Protein 3I6V (pdb70)

Sequence (218 aa):
TVVRMGTEGAYPPYNFINDAGEVDGFERELGDELCKRAGLTCEWVKNDWDSIIPNLVSSGNYDTIIAGMSITDERDEVIDFTQNYIPPTASSYVATSDGADLSSGIVAAQTATIQAGYIAESGATLVEFATPEETIAAVRNNGEADAVFADRDYLVPIVAESGGELMFVGDDVPLGGGVGMGLRESDGELRGKFDAAITSMKEDGTLNTMIKKWFGEDAAVY

Secondary structure (DSSP, 8-state):
-EEEEE-SEETTTEEE-TTS-EESHHHHHHHHHHHHHT--EEEEE--GGGHHHHHHTTS-SEE-SSPBP-HHHHTTSEEEEEEE---EEEEEESSTT--TTSEEEEETTSHHHHHHHHSSSEEEEESSHHHHHHHHHTTSSSEEEEEHHHHHHHHHHTTTSSEEEEEEEE-SS-EEEEE-TT-HHHHHHHHHHHHHHHHTSHHHHHHHHHH-TTS---

B-factor: mean 28.38, std 7.09, range [10.3, 55.97]

Structure (mmCIF, N/CA/C/O backbone):
data_3I6V
#
_entry.id   3I6V
#
_cell.length_a   70.931
_cell.length_b   70.931
_cell.length_c   141.359
_cell.angle_alpha   90.000
_cell.angle_beta   90.000
_cell.angle_gamma   90.000
#
_symmetry.space_group_name_H-M   'P 43 2 2'
#
loop_
_entity.id
_entity.type
_entity.pdbx_description
1 polymer 'periplasmic His/Glu/Gln/Arg/opine family-binding protein'
2 non-polymer LYSINE
3 non-polymer 'SODIUM ION'
4 non-polymer GLYCEROL
5 water water
#
loop_
_atom_site.group_PDB
_atom_site.id
_atom_site.type_symbol
_atom_site.label_atom_id
_atom_site.label_alt_id
_atom_site.label_comp_id
_atom_site.label_asym_id
_atom_site.label_entity_id
_atom_site.label_seq_id
_atom_site.pdbx_PDB_ins_code
_atom_site.Cartn_x
_atom_site.Cartn_y
_atom_site.Cartn_z
_atom_site.occupancy
_atom_site.B_iso_or_equiv
_atom_site.auth_seq_id
_atom_site.auth_comp_id
_atom_site.auth_asym_id
_atom_site.auth_atom_id
_atom_site.pdbx_PDB_model_num
ATOM 1 N N . THR A 1 6 ? -46.842 -29.793 17.717 1.00 37.51 52 THR A N 1
ATOM 2 C CA . THR A 1 6 ? -48.098 -29.862 16.925 1.00 37.73 52 THR A CA 1
ATOM 3 C C . THR A 1 6 ? -47.813 -29.333 15.537 1.00 35.81 52 THR A C 1
ATOM 4 O O . THR A 1 6 ? -47.313 -28.206 15.377 1.00 38.11 52 THR A O 1
ATOM 8 N N . VAL A 1 7 ? -48.150 -30.125 14.530 1.00 33.36 53 VAL A N 1
ATOM 9 C CA A VAL A 1 7 ? -47.974 -29.690 13.149 0.50 31.48 53 VAL A CA 1
ATOM 10 C CA B VAL A 1 7 ? -47.975 -29.716 13.143 0.50 31.60 53 VAL A CA 1
ATOM 11 C C . VAL A 1 7 ? -49.305 -29.172 12.607 1.00 30.88 53 VAL A C 1
ATOM 12 O O . VAL A 1 7 ? -50.331 -29.849 12.674 1.00 31.34 53 VAL A O 1
ATOM 19 N N . ARG A 1 8 ? -49.286 -27.960 12.082 1.00 29.11 54 ARG A N 1
ATOM 20 C CA . ARG A 1 8 ? -50.475 -27.391 11.479 1.00 27.30 54 ARG A CA 1
ATOM 21 C C . ARG A 1 8 ? -50.533 -27.826 9.992 1.00 26.35 54 ARG A C 1
ATOM 22 O O . ARG A 1 8 ? -49.654 -27.461 9.190 1.00 26.00 54 ARG A O 1
ATOM 30 N N . MET A 1 9 ? -51.504 -28.677 9.672 1.00 24.19 55 MET A N 1
ATOM 31 C CA . MET A 1 9 ? -51.685 -29.215 8.324 1.00 24.32 55 MET A CA 1
ATOM 32 C C . MET A 1 9 ? -52.612 -28.285 7.546 1.00 23.73 55 MET A C 1
ATOM 33 O O . MET A 1 9 ? -53.787 -28.144 7.911 1.00 23.81 55 MET A O 1
ATOM 38 N N . GLY A 1 10 ? -52.084 -27.628 6.512 1.00 22.29 56 GLY A N 1
ATOM 39 C CA . GLY A 1 10 ? -52.865 -26.702 5.692 1.00 22.34 56 GLY A CA 1
ATOM 40 C C . GLY A 1 10 ? -53.493 -27.384 4.472 1.00 23.38 56 GLY A C 1
ATOM 41 O O . GLY A 1 10 ? -52.816 -28.115 3.734 1.00 22.20 56 GLY A O 1
ATOM 42 N N . THR A 1 11 ? -54.785 -27.126 4.246 1.00 22.99 57 THR A N 1
ATOM 43 C CA . THR A 1 11 ? -55.496 -27.644 3.103 1.00 23.03 57 THR A CA 1
ATOM 44 C C . THR A 1 11 ? -56.496 -26.610 2.594 1.00 24.45 57 THR A C 1
ATOM 45 O O . THR A 1 11 ? -56.787 -25.601 3.295 1.00 24.38 57 THR A O 1
ATOM 49 N N . GLU A 1 12 ? -56.993 -26.846 1.371 1.00 23.11 58 GLU A N 1
ATOM 50 C CA . GLU A 1 12 ? -57.911 -25.925 0.727 1.00 24.21 58 GLU A CA 1
ATOM 51 C C . GLU A 1 12 ? -59.348 -26.075 1.291 1.00 24.16 58 GLU A C 1
ATOM 52 O O . GLU A 1 12 ? -60.046 -25.092 1.431 1.00 23.70 58 GLU A O 1
ATOM 58 N N . GLY A 1 13 ? -59.780 -27.306 1.541 1.00 24.20 59 GLY A N 1
ATOM 59 C CA . GLY A 1 13 ? -61.136 -27.545 2.056 1.00 24.81 59 GLY A CA 1
ATOM 60 C C . GLY A 1 13 ? -62.227 -27.328 1.013 1.00 25.49 59 GLY A C 1
ATOM 61 O O . GLY A 1 13 ? -63.390 -27.071 1.356 1.00 25.99 59 GLY A O 1
ATOM 62 N N . ALA A 1 14 ? -61.873 -27.456 -0.261 1.00 24.74 60 ALA A N 1
ATOM 63 C CA . ALA A 1 14 ? -62.821 -27.200 -1.340 1.00 24.78 60 ALA A CA 1
ATOM 64 C C . ALA A 1 14 ? -62.520 -28.018 -2.580 1.00 23.90 60 ALA A C 1
ATOM 65 O O . ALA A 1 14 ? -62.806 -27.599 -3.694 1.00 24.01 60 ALA A O 1
ATOM 67 N N . TYR A 1 15 ? -61.970 -29.209 -2.394 1.00 23.26 61 TYR A N 1
ATOM 68 C CA . TYR A 1 15 ? -61.470 -29.945 -3.551 1.00 22.55 61 TYR A CA 1
ATOM 69 C C . TYR A 1 15 ? -61.785 -31.425 -3.411 1.00 22.87 61 TYR A C 1
ATOM 70 O O . TYR A 1 15 ? -60.866 -32.248 -3.297 1.00 21.45 61 TYR A O 1
ATOM 79 N N . PRO A 1 16 ? -63.107 -31.784 -3.394 1.00 23.04 62 PRO A N 1
ATOM 80 C CA . PRO A 1 16 ? -63.444 -33.197 -3.185 1.00 22.78 62 PRO A CA 1
ATOM 81 C C . PRO A 1 16 ? -63.043 -34.065 -4.399 1.00 23.28 62 PRO A C 1
ATOM 82 O O . PRO A 1 16 ? -63.075 -33.608 -5.553 1.00 23.18 62 PRO A O 1
ATOM 86 N N . PRO A 1 17 ? -62.650 -35.311 -4.166 1.00 22.76 63 PRO A N 1
ATOM 87 C CA . PRO A 1 17 ? -62.597 -36.023 -2.931 1.00 24.00 63 PRO A CA 1
ATOM 88 C C . PRO A 1 17 ? -61.232 -35.909 -2.207 1.00 23.83 63 PRO A C 1
ATOM 89 O O . PRO A 1 17 ? -61.056 -36.554 -1.169 1.00 23.38 63 PRO A O 1
ATOM 93 N N . TYR A 1 18 ? -60.290 -35.118 -2.742 1.00 23.11 64 TYR A N 1
ATOM 94 C CA . TYR A 1 18 ? -58.998 -34.927 -2.059 1.00 23.80 64 TYR A CA 1
ATOM 95 C C . TYR A 1 18 ? -59.180 -34.324 -0.664 1.00 23.83 64 TYR A C 1
ATOM 96 O O . TYR A 1 18 ? -58.705 -34.875 0.338 1.00 24.86 64 TYR A O 1
ATOM 105 N N . ASN A 1 19 ? -59.830 -33.164 -0.626 1.00 24.42 65 ASN A N 1
ATOM 106 C CA . ASN A 1 19 ? -60.101 -32.457 0.615 1.00 25.01 65 ASN A CA 1
ATOM 107 C C . ASN A 1 19 ? -61.414 -31.631 0.534 1.00 25.69 65 ASN A C 1
ATOM 108 O O . ASN A 1 19 ? -61.804 -31.145 -0.541 1.00 25.12 65 ASN A O 1
ATOM 113 N N . PHE A 1 20 ? -62.098 -31.495 1.668 1.00 25.10 66 PHE A N 1
ATOM 114 C CA . PHE A 1 20 ? -63.342 -30.688 1.717 1.00 26.25 66 PHE A CA 1
ATOM 115 C C . PHE A 1 20 ? -63.722 -30.429 3.175 1.00 26.34 66 PHE A C 1
ATOM 116 O O . PHE A 1 20 ? -63.175 -31.079 4.063 1.00 27.56 66 PHE A O 1
ATOM 124 N N . ILE A 1 21 ? -64.603 -29.456 3.422 1.00 26.96 67 ILE A N 1
ATOM 125 C CA . ILE A 1 21 ? -65.124 -29.224 4.769 1.00 26.82 67 ILE A CA 1
ATOM 126 C C . ILE A 1 21 ? -66.469 -29.947 4.831 1.00 27.02 67 ILE A C 1
ATOM 127 O O . ILE A 1 21 ? -67.350 -29.683 4.020 1.00 26.03 67 ILE A O 1
ATOM 132 N N . ASN A 1 22 ? -66.603 -30.908 5.745 1.00 26.82 68 ASN A N 1
ATOM 133 C CA . ASN A 1 22 ? -67.848 -31.650 5.848 1.00 26.76 68 ASN A CA 1
ATOM 134 C C . ASN A 1 22 ? -68.931 -30.818 6.574 1.00 26.48 68 ASN A C 1
ATOM 135 O O . ASN A 1 22 ? -68.691 -29.687 6.987 1.00 25.26 68 ASN A O 1
ATOM 140 N N . ASP A 1 23 ? -70.130 -31.375 6.694 1.00 28.24 69 ASP A N 1
ATOM 141 C CA . ASP A 1 23 ? -71.268 -30.625 7.260 1.00 29.63 69 ASP A CA 1
ATOM 142 C C . ASP A 1 23 ? -71.124 -30.326 8.772 1.00 29.48 69 ASP A C 1
ATOM 143 O O . ASP A 1 23 ? -71.828 -29.475 9.326 1.00 30.19 69 ASP A O 1
ATOM 148 N N . ALA A 1 24 ? -70.193 -31.017 9.433 1.00 29.15 70 ALA A N 1
ATOM 149 C CA . ALA A 1 24 ? -69.798 -30.684 10.814 1.00 28.34 70 ALA A CA 1
ATOM 150 C C . ALA A 1 24 ? -68.817 -29.521 10.918 1.00 28.42 70 ALA A C 1
ATOM 151 O O . ALA A 1 24 ? -68.544 -29.020 12.024 1.00 28.94 70 ALA A O 1
ATOM 153 N N . GLY A 1 25 ? -68.271 -29.078 9.786 1.00 27.79 71 GLY A N 1
ATOM 154 C CA . GLY A 1 25 ? -67.278 -28.000 9.814 1.00 27.32 71 GLY A CA 1
ATOM 155 C C . GLY A 1 25 ? -65.837 -28.539 9.934 1.00 27.14 71 GLY A C 1
ATOM 156 O O . GLY A 1 25 ? -64.908 -27.775 10.189 1.00 26.66 71 GLY A O 1
ATOM 157 N N . GLU A 1 26 ? -65.673 -29.844 9.765 1.00 27.13 72 GLU A N 1
ATOM 158 C CA . GLU A 1 26 ? -64.366 -30.500 9.883 1.00 27.74 72 GLU A CA 1
ATOM 159 C C . GLU A 1 26 ? -63.759 -30.812 8.497 1.00 27.09 72 GLU A C 1
ATOM 160 O O . GLU A 1 26 ? -64.473 -31.196 7.558 1.00 25.86 72 GLU A O 1
ATOM 166 N N . VAL A 1 27 ? -62.427 -30.694 8.397 1.00 26.09 73 VAL A N 1
ATOM 167 C CA . VAL A 1 27 ? -61.718 -31.132 7.200 1.00 24.61 73 VAL A CA 1
ATOM 168 C C . VAL A 1 27 ? -61.951 -32.633 7.007 1.00 24.63 73 VAL A C 1
ATOM 169 O O . VAL A 1 27 ? -61.845 -33.400 7.952 1.00 24.13 73 VAL A O 1
ATOM 173 N N . ASP A 1 28 ? -62.225 -33.047 5.774 1.00 24.63 74 ASP A N 1
ATOM 174 C CA . ASP A 1 28 ? -62.567 -34.406 5.468 1.00 26.44 74 ASP A CA 1
ATOM 175 C C . ASP A 1 28 ? -61.962 -34.724 4.100 1.00 25.97 74 ASP A C 1
ATOM 176 O O . ASP A 1 28 ? -61.402 -33.852 3.448 1.00 26.53 74 ASP A O 1
ATOM 181 N N . GLY A 1 29 ? -62.074 -35.965 3.659 1.00 25.91 75 GLY A N 1
ATOM 182 C CA . GLY A 1 29 ? -61.545 -36.338 2.354 1.00 25.46 75 GLY A CA 1
ATOM 183 C C . GLY A 1 29 ? -60.356 -37.277 2.446 1.00 24.86 75 GLY A C 1
ATOM 184 O O . GLY A 1 29 ? -59.914 -37.652 3.521 1.00 24.48 75 GLY A O 1
ATOM 185 N N . PHE A 1 30 ? -59.853 -37.672 1.287 1.00 25.20 76 PHE A N 1
ATOM 186 C CA . PHE A 1 30 ? -58.672 -38.531 1.188 1.00 24.20 76 PHE A CA 1
ATOM 187 C C . PHE A 1 30 ? -57.514 -38.028 2.049 1.00 23.44 76 PHE A C 1
ATOM 188 O O . PHE A 1 30 ? -56.892 -38.784 2.806 1.00 23.71 76 PHE A O 1
ATOM 196 N N . GLU A 1 31 ? -57.254 -36.741 1.925 1.00 23.60 77 GLU A N 1
ATOM 197 C CA . GLU A 1 31 ? -56.137 -36.104 2.574 1.00 24.04 77 GLU A CA 1
ATOM 198 C C . GLU A 1 31 ? -56.294 -35.930 4.064 1.00 24.49 77 GLU A C 1
ATOM 199 O O . GLU A 1 31 ? -55.292 -35.850 4.773 1.00 23.99 77 GLU A O 1
ATOM 205 N N . ARG A 1 32 ? -57.535 -35.871 4.555 1.00 24.17 78 ARG A N 1
ATOM 206 C CA . ARG A 1 32 ? -57.757 -35.883 6.004 1.00 24.64 78 ARG A CA 1
ATOM 207 C C . ARG A 1 32 ? -57.293 -37.225 6.534 1.00 25.71 78 ARG A C 1
ATOM 208 O O . ARG A 1 32 ? -56.554 -37.287 7.508 1.00 26.93 78 ARG A O 1
ATOM 216 N N . GLU A 1 33 ? -57.780 -38.296 5.923 1.00 26.30 79 GLU A N 1
ATOM 217 C CA . GLU A 1 33 ? -57.415 -39.631 6.378 1.00 27.20 79 GLU A CA 1
ATOM 218 C C . GLU A 1 33 ? -55.910 -39.874 6.220 1.00 26.96 79 GLU A C 1
ATOM 219 O O . GLU A 1 33 ? -55.242 -40.443 7.108 1.00 26.66 79 GLU A O 1
ATOM 225 N N . LEU A 1 34 ? -55.377 -39.457 5.078 1.00 25.86 80 LEU A N 1
ATOM 226 C CA . LEU A 1 34 ? -53.948 -39.658 4.835 1.00 25.75 80 LEU A CA 1
ATOM 227 C C . LEU A 1 34 ? -53.117 -38.861 5.826 1.00 25.22 80 LEU A C 1
ATOM 228 O O . LEU A 1 34 ? -52.252 -39.411 6.499 1.00 26.66 80 LEU A O 1
ATOM 233 N N . GLY A 1 35 ? -53.398 -37.569 5.936 1.00 25.25 81 GLY A N 1
ATOM 234 C CA . GLY A 1 35 ? -52.651 -36.689 6.805 1.00 25.59 81 GLY A CA 1
ATOM 235 C C . GLY A 1 35 ? -52.632 -37.167 8.257 1.00 27.07 81 GLY A C 1
ATOM 236 O O . GLY A 1 35 ? -51.568 -37.151 8.918 1.00 25.61 81 GLY A O 1
ATOM 237 N N . ASP A 1 36 ? -53.806 -37.577 8.763 1.00 26.80 82 ASP A N 1
ATOM 238 C CA . ASP A 1 36 ? -53.886 -38.118 10.127 1.00 28.32 82 ASP A CA 1
ATOM 239 C C . ASP A 1 36 ? -53.035 -39.362 10.276 1.00 28.53 82 ASP A C 1
ATOM 240 O O . ASP A 1 36 ? -52.343 -39.523 11.292 1.00 30.06 82 ASP A O 1
ATOM 245 N N . GLU A 1 37 ? -53.090 -40.259 9.297 1.00 29.22 83 GLU A N 1
ATOM 246 C CA . GLU A 1 37 ? -52.307 -41.496 9.399 1.00 29.81 83 GLU A CA 1
ATOM 247 C C . GLU A 1 37 ? -50.787 -41.221 9.271 1.00 29.79 83 GLU A C 1
ATOM 248 O O . GLU A 1 37 ? -49.959 -41.855 9.946 1.00 28.03 83 GLU A O 1
ATOM 254 N N . LEU A 1 38 ? -50.421 -40.256 8.424 1.00 29.02 84 LEU A N 1
ATOM 255 C CA . LEU A 1 38 ? -49.001 -39.882 8.331 1.00 28.22 84 LEU A CA 1
ATOM 256 C C . LEU A 1 38 ? -48.491 -39.323 9.648 1.00 28.64 84 LEU A C 1
ATOM 257 O O . LEU A 1 38 ? -47.404 -39.695 10.090 1.00 28.15 84 LEU A O 1
ATOM 262 N N . CYS A 1 39 ? -49.246 -38.416 10.261 1.00 28.82 85 CYS A N 1
ATOM 263 C CA . CYS A 1 39 ? -48.834 -37.836 11.514 1.00 30.37 85 CYS A CA 1
ATOM 264 C C . CYS A 1 39 ? -48.748 -38.897 12.617 1.00 31.58 85 CYS A C 1
ATOM 265 O O . CYS A 1 39 ? -47.883 -38.822 13.480 1.00 31.61 85 CYS A O 1
ATOM 268 N N . LYS A 1 40 ? -49.679 -39.843 12.616 1.00 32.39 86 LYS A N 1
ATOM 269 C CA . LYS A 1 40 ? -49.651 -40.917 13.601 1.00 34.27 86 LYS A CA 1
ATOM 270 C C . LYS A 1 40 ? -48.347 -41.720 13.448 1.00 34.33 86 LYS A C 1
ATOM 271 O O . LYS A 1 40 ? -47.682 -42.010 14.432 1.00 35.04 86 LYS A O 1
ATOM 277 N N . ARG A 1 41 ? -47.983 -42.041 12.211 1.00 34.23 87 ARG A N 1
ATOM 278 C CA . ARG A 1 41 ? -46.807 -42.845 11.951 1.00 34.34 87 ARG A CA 1
ATOM 279 C C . ARG A 1 41 ? -45.495 -42.092 12.194 1.00 34.69 87 ARG A C 1
ATOM 280 O O . ARG A 1 41 ? -44.490 -42.714 12.507 1.00 35.26 87 ARG A O 1
ATOM 288 N N . ALA A 1 42 ? -45.531 -40.767 12.080 1.00 34.04 88 ALA A N 1
ATOM 289 C CA . ALA A 1 42 ? -44.373 -39.899 12.327 1.00 34.43 88 ALA A CA 1
ATOM 290 C C . ALA A 1 42 ? -44.228 -39.524 13.791 1.00 34.35 88 ALA A C 1
ATOM 291 O O . ALA A 1 42 ? -43.226 -38.926 14.176 1.00 34.44 88 ALA A O 1
ATOM 293 N N . GLY A 1 43 ? -45.227 -39.884 14.601 1.00 33.81 89 GLY A N 1
ATOM 294 C CA . GLY A 1 43 ? -45.279 -39.502 16.008 1.00 33.20 89 GLY A CA 1
ATOM 295 C C . GLY A 1 43 ? -45.589 -38.031 16.229 1.00 33.31 89 GLY A C 1
ATOM 296 O O . GLY A 1 43 ? -45.108 -37.430 17.178 1.00 33.00 89 GLY A O 1
ATOM 297 N N . LEU A 1 44 ? -46.406 -37.439 15.361 1.00 33.17 90 LEU A N 1
ATOM 298 C CA . LEU A 1 44 ? -46.729 -36.022 15.481 1.00 33.36 90 LEU A CA 1
ATOM 299 C C . LEU A 1 44 ? -48.212 -35.846 15.809 1.00 33.55 90 LEU A C 1
ATOM 300 O O . LEU A 1 44 ? -49.034 -36.630 15.392 1.00 32.98 90 LEU A O 1
ATOM 305 N N . THR A 1 45 ? -48.567 -34.799 16.518 1.00 35.11 91 THR A N 1
ATOM 306 C CA . THR A 1 45 ? -49.990 -34.515 16.687 1.00 37.53 91 THR A CA 1
ATOM 307 C C . THR A 1 45 ? -50.330 -33.394 15.708 1.00 38.01 91 THR A C 1
ATOM 308 O O . THR A 1 45 ? -49.530 -32.473 15.478 1.00 39.04 91 THR A O 1
ATOM 312 N N . C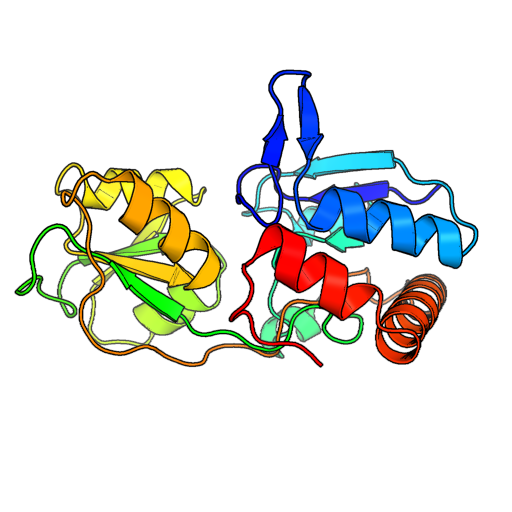YS A 1 46 ? -51.494 -33.470 15.096 1.00 37.74 92 CYS A N 1
ATOM 313 C CA . CYS A 1 46 ? -51.806 -32.447 14.139 1.00 38.14 92 CYS A CA 1
ATOM 314 C C . CYS A 1 46 ? -53.090 -31.687 14.384 1.00 36.93 92 CYS A C 1
ATOM 315 O O . CYS A 1 46 ? -53.985 -32.140 15.093 1.00 36.46 92 CYS A O 1
ATOM 318 N N . GLU A 1 47 ? -53.138 -30.518 13.772 1.00 35.22 93 GLU A N 1
ATOM 319 C CA . GLU A 1 47 ? -54.272 -29.649 13.810 1.00 34.61 93 GLU A CA 1
ATOM 320 C C . GLU A 1 47 ? -54.480 -29.207 12.349 1.00 32.84 93 GLU A C 1
ATOM 321 O O . GLU A 1 47 ? -53.517 -28.916 11.627 1.00 32.53 93 GLU A O 1
ATOM 327 N N . TRP A 1 48 ? -55.718 -29.204 11.902 1.00 30.26 94 TRP A N 1
ATOM 328 C CA . TRP A 1 48 ? -56.031 -28.887 10.512 1.00 29.06 94 TRP A CA 1
ATOM 329 C C . TRP A 1 48 ? -56.360 -27.423 10.318 1.00 28.61 94 TRP A C 1
ATOM 330 O O . TRP A 1 48 ? -57.092 -26.837 11.128 1.00 27.83 94 TRP A O 1
ATOM 341 N N . VAL A 1 49 ? -55.812 -26.826 9.258 1.00 26.93 95 VAL A N 1
ATOM 342 C CA . VAL A 1 49 ? -56.029 -25.400 8.955 1.00 26.07 95 VAL A CA 1
ATOM 343 C C . VAL A 1 49 ? -56.528 -25.286 7.519 1.00 26.55 95 VAL A C 1
ATOM 344 O O . VAL A 1 49 ? -55.965 -25.918 6.610 1.00 25.92 95 VAL A O 1
ATOM 348 N N . LYS A 1 50 ? -57.607 -24.518 7.324 1.00 25.80 96 LYS A N 1
ATOM 349 C CA . LYS A 1 50 ? -58.191 -24.314 6.008 1.00 25.93 96 LYS A CA 1
ATOM 350 C C . LYS A 1 50 ? -57.615 -23.046 5.442 1.00 24.98 96 LYS A C 1
ATOM 351 O O . LYS A 1 50 ? -57.543 -22.054 6.136 1.00 24.32 96 LYS A O 1
ATOM 357 N N . ASN A 1 51 ? -57.195 -23.058 4.180 1.00 24.56 97 ASN A N 1
ATOM 358 C CA . ASN A 1 51 ? -56.701 -21.836 3.565 1.00 24.65 97 ASN A CA 1
ATOM 359 C C . ASN A 1 51 ? -57.105 -21.826 2.099 1.00 25.36 97 ASN A C 1
ATOM 360 O O . ASN A 1 51 ? -57.064 -22.879 1.472 1.00 26.15 97 ASN A O 1
ATOM 365 N N . ASP A 1 52 ? -57.473 -20.664 1.545 1.00 24.89 98 ASP A N 1
ATOM 366 C CA . ASP A 1 52 ? -57.864 -20.615 0.137 1.00 25.40 98 ASP A CA 1
ATOM 367 C C . ASP A 1 52 ? -56.634 -20.991 -0.726 1.00 24.37 98 ASP A C 1
ATOM 368 O O . ASP A 1 52 ? -55.470 -20.721 -0.357 1.00 21.81 98 ASP A O 1
ATOM 373 N N . TRP A 1 53 ? -56.931 -21.584 -1.872 1.00 23.67 99 TRP A N 1
ATOM 374 C CA . TRP A 1 53 ? -55.910 -22.024 -2.821 1.00 23.81 99 TRP A CA 1
ATOM 375 C C . TRP A 1 53 ? -55.000 -20.892 -3.287 1.00 24.58 99 TRP A C 1
ATOM 376 O O . TRP A 1 53 ? -53.779 -21.054 -3.284 1.00 23.28 99 TRP A O 1
ATOM 387 N N . ASP A 1 54 ? -55.580 -19.735 -3.635 1.00 25.65 100 ASP A N 1
ATOM 388 C CA . ASP A 1 54 ? -54.814 -18.582 -4.159 1.00 28.01 100 ASP A CA 1
ATOM 389 C C . ASP A 1 54 ? -53.642 -18.183 -3.273 1.00 27.49 100 ASP A C 1
ATOM 390 O O . ASP A 1 54 ? -52.567 -17.794 -3.764 1.00 28.91 100 ASP A O 1
ATOM 395 N N . SER A 1 55 ? -53.817 -18.310 -1.969 1.00 24.85 101 SER A N 1
ATOM 396 C CA . SER A 1 55 ? -52.782 -17.845 -1.066 1.00 23.23 101 SER A CA 1
ATOM 397 C C . SER A 1 55 ? -52.154 -19.011 -0.253 1.00 22.01 101 SER A C 1
ATOM 398 O O . SER A 1 55 ? -51.470 -18.757 0.719 1.00 21.98 101 SER A O 1
ATOM 401 N N . ILE A 1 56 ? -52.381 -20.272 -0.645 1.00 20.68 102 ILE A N 1
ATOM 402 C CA . ILE A 1 56 ? -51.952 -21.409 0.188 1.00 20.40 102 ILE A CA 1
ATOM 403 C C . ILE A 1 56 ? -50.418 -21.524 0.272 1.00 20.51 102 ILE A C 1
ATOM 404 O O . ILE A 1 56 ? -49.875 -21.923 1.313 1.00 20.47 102 ILE A O 1
ATOM 409 N N . ILE A 1 57 ? -49.723 -21.147 -0.798 1.00 19.82 103 ILE A N 1
ATOM 410 C CA . ILE A 1 57 ? -48.269 -21.148 -0.763 1.00 19.99 103 ILE A CA 1
ATOM 411 C C . ILE A 1 57 ? -47.725 -19.963 0.067 1.00 21.03 103 ILE A C 1
ATOM 412 O O . ILE A 1 57 ? -46.959 -20.193 0.987 1.00 21.08 103 ILE A O 1
ATOM 417 N N . PRO A 1 58 ? -48.111 -18.705 -0.252 1.00 22.06 104 PRO A N 1
ATOM 418 C CA . PRO A 1 58 ? -47.561 -17.591 0.581 1.00 22.94 104 PRO A CA 1
ATOM 419 C C . PRO A 1 58 ? -47.872 -17.737 2.063 1.00 22.79 104 PRO A C 1
ATOM 420 O O . PRO A 1 58 ? -47.021 -17.422 2.900 1.00 23.97 104 PRO A O 1
ATOM 424 N N . ASN A 1 59 ? -49.057 -18.251 2.399 1.00 22.31 105 ASN A N 1
ATOM 425 C CA . ASN A 1 59 ? -49.403 -18.429 3.816 1.00 22.90 105 ASN A CA 1
ATOM 426 C C . ASN A 1 59 ? -48.660 -19.574 4.535 1.00 23.00 105 ASN A C 1
ATOM 427 O O . ASN A 1 59 ? -48.515 -19.530 5.766 1.00 23.51 105 ASN A O 1
ATOM 432 N N . LEU A 1 60 ? -48.198 -20.589 3.787 1.00 21.88 106 LEU A N 1
ATOM 433 C CA . LEU A 1 60 ? -47.243 -21.558 4.327 1.00 21.97 106 LEU A CA 1
ATOM 434 C C . LEU A 1 60 ? -45.926 -20.846 4.596 1.00 22.52 106 LEU A C 1
ATOM 435 O O . LEU A 1 60 ? -45.335 -20.994 5.674 1.00 22.88 106 LEU A O 1
ATOM 440 N N . VAL A 1 61 ? -45.454 -20.097 3.603 1.00 23.30 107 VAL A N 1
ATOM 441 C CA . VAL A 1 61 ? -44.154 -19.398 3.730 1.00 24.40 107 VAL A CA 1
ATOM 442 C C . VAL A 1 61 ? -44.150 -18.417 4.931 1.00 25.21 107 VAL A C 1
ATOM 443 O O . VAL A 1 61 ? -43.146 -18.311 5.616 1.00 24.46 107 VAL A O 1
ATOM 447 N N . SER A 1 62 ? -45.284 -17.752 5.210 1.00 26.47 108 SER A N 1
ATOM 448 C CA A SER A 1 62 ? -45.376 -16.764 6.293 0.50 27.26 108 SER A CA 1
ATOM 449 C CA B SER A 1 62 ? -45.326 -16.767 6.298 0.50 27.18 108 SER A CA 1
ATOM 450 C C . SER A 1 62 ? -45.595 -17.414 7.656 1.00 28.03 108 SER A C 1
ATOM 451 O O . SER A 1 62 ? -45.644 -16.723 8.681 1.00 27.74 108 SER A O 1
ATOM 456 N N . GLY A 1 63 ? -45.763 -18.742 7.667 1.00 27.83 109 GLY A N 1
ATOM 457 C CA . GLY A 1 63 ? -45.863 -19.462 8.918 1.00 27.70 109 GLY A CA 1
ATOM 458 C C . GLY A 1 63 ? -47.256 -19.619 9.502 1.00 28.09 109 GLY A C 1
ATOM 459 O O . GLY A 1 63 ? -47.366 -19.952 10.674 1.00 27.32 109 GLY A O 1
ATOM 460 N N . ASN A 1 64 ? -48.314 -19.429 8.700 1.00 28.20 110 ASN A N 1
ATOM 461 C CA . ASN A 1 64 ? -49.691 -19.691 9.161 1.00 28.08 110 ASN A CA 1
ATOM 462 C C . ASN A 1 64 ? -49.991 -21.152 9.471 1.00 27.19 110 ASN A C 1
ATOM 463 O O . ASN A 1 64 ? -50.903 -21.460 10.259 1.00 26.67 110 ASN A O 1
ATOM 468 N N . TYR A 1 65 ? -49.256 -22.059 8.822 1.00 24.64 111 TYR A N 1
ATOM 469 C CA . TYR A 1 65 ? -49.360 -23.489 9.071 1.00 23.30 111 TYR A CA 1
ATOM 470 C C . TYR A 1 65 ? -48.039 -24.082 8.575 1.00 23.35 111 TYR A C 1
ATOM 471 O O . TYR A 1 65 ? -47.163 -23.332 8.111 1.00 23.31 111 TYR A O 1
ATOM 480 N N . ASP A 1 66 ? -47.903 -25.402 8.660 1.00 22.54 112 ASP A N 1
ATOM 481 C CA . ASP A 1 66 ? -46.593 -26.022 8.442 1.00 22.53 112 ASP A CA 1
ATOM 482 C C . ASP A 1 66 ? -46.483 -26.934 7.238 1.00 21.67 112 ASP A C 1
ATOM 483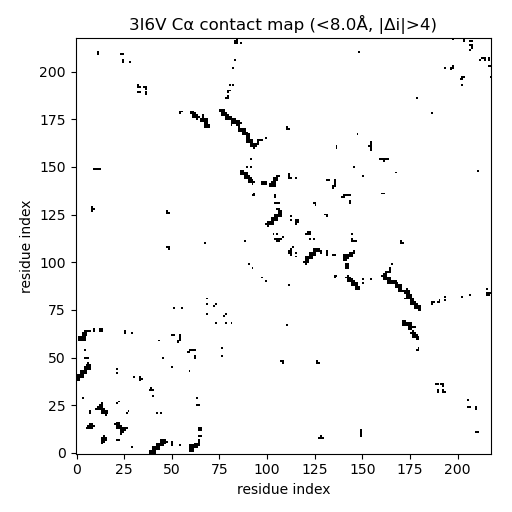 O O . ASP A 1 66 ? -45.360 -27.284 6.848 1.00 22.86 112 ASP A O 1
ATOM 488 N N . THR A 1 67 ? -47.606 -27.367 6.688 1.00 19.63 113 THR A N 1
ATOM 489 C CA . 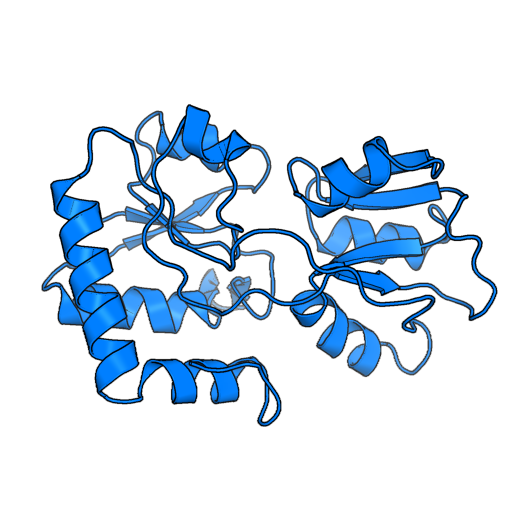THR A 1 67 ? -47.581 -28.197 5.490 1.00 20.32 113 THR A CA 1
ATOM 490 C C . THR A 1 67 ? -48.709 -27.798 4.549 1.00 20.25 113 THR A C 1
ATOM 491 O O . THR A 1 67 ? -49.707 -27.185 4.985 1.00 20.37 113 THR A O 1
ATOM 495 N N . ILE A 1 68 ? -48.561 -28.138 3.272 1.00 19.40 114 ILE A N 1
ATOM 496 C CA . ILE A 1 68 ? -49.688 -28.083 2.333 1.00 20.42 114 ILE A CA 1
ATOM 497 C C . ILE A 1 68 ? -50.007 -29.508 1.916 1.00 20.82 114 ILE A C 1
ATOM 498 O O . ILE A 1 68 ? -49.126 -30.197 1.416 1.00 19.96 114 ILE A O 1
ATOM 503 N N . ILE A 1 69 ? -51.233 -29.968 2.183 1.00 20.74 115 ILE A N 1
ATOM 504 C CA . ILE A 1 69 ? -51.672 -31.266 1.712 1.00 21.74 115 ILE A CA 1
ATOM 505 C C . ILE A 1 69 ? -53.050 -30.996 1.080 1.00 22.99 115 ILE A C 1
ATOM 506 O O . ILE A 1 69 ? -54.072 -30.912 1.777 1.00 23.02 115 ILE A O 1
ATOM 511 N N . ALA A 1 70 ? -53.050 -30.759 -0.230 1.00 22.02 116 ALA A N 1
ATOM 512 C CA . ALA A 1 70 ? -54.167 -30.067 -0.884 1.00 21.80 116 ALA A CA 1
ATOM 513 C C . ALA A 1 70 ? -54.171 -30.369 -2.377 1.00 22.19 116 ALA A C 1
ATOM 514 O O . ALA A 1 70 ? -54.336 -29.463 -3.202 1.00 24.27 116 ALA A O 1
ATOM 516 N N . GLY A 1 71 ? -53.972 -31.638 -2.724 1.00 21.91 117 GLY A N 1
ATOM 517 C CA . GLY A 1 71 ? -53.942 -32.082 -4.135 1.00 21.83 117 GLY A CA 1
ATOM 518 C C . GLY A 1 71 ? -52.961 -31.317 -5.022 1.00 21.04 117 GLY A C 1
ATOM 519 O O . GLY A 1 71 ? -53.212 -31.152 -6.210 1.00 21.54 117 GLY A O 1
ATOM 520 N N . MET A 1 72 ? -51.843 -30.870 -4.445 1.00 20.46 118 MET A N 1
ATOM 521 C CA . MET A 1 72 ? -50.884 -29.973 -5.143 1.00 19.82 118 MET A CA 1
ATOM 522 C C . MET A 1 72 ? -49.849 -30.836 -5.877 1.00 19.58 118 MET A C 1
ATOM 523 O O . MET A 1 72 ? -49.140 -31.596 -5.227 1.00 19.55 118 MET A O 1
ATOM 528 N N . SER A 1 73 ? -49.779 -30.704 -7.201 1.00 18.77 119 SER A N 1
ATOM 529 C CA . SER A 1 73 ? -48.770 -31.385 -7.992 1.00 19.54 119 SER A CA 1
ATOM 530 C C . SER A 1 73 ? -47.379 -30.862 -7.702 1.00 18.86 119 SER A C 1
ATOM 531 O O . SER A 1 73 ? -47.167 -29.642 -7.537 1.00 18.31 119 SER A O 1
ATOM 534 N N . ILE A 1 74 ? -46.431 -31.787 -7.657 1.00 18.76 120 ILE A N 1
ATOM 535 C CA . ILE A 1 74 ? -45.018 -31.436 -7.499 1.00 17.82 120 ILE A CA 1
ATOM 536 C C . ILE A 1 74 ? -44.560 -30.820 -8.832 1.00 18.55 120 ILE A C 1
ATOM 537 O O . ILE A 1 74 ? -44.710 -31.456 -9.856 1.00 19.57 120 ILE A O 1
ATOM 542 N N . THR A 1 75 ? -44.059 -29.579 -8.836 1.00 18.02 121 THR A N 1
ATOM 543 C CA . THR A 1 75 ? -43.533 -28.989 -10.073 1.00 18.29 121 THR A CA 1
ATOM 544 C C . THR A 1 75 ? -42.244 -28.219 -9.791 1.00 19.22 121 THR A C 1
ATOM 545 O O . THR A 1 75 ? -41.990 -27.792 -8.648 1.00 19.34 121 THR A O 1
ATOM 549 N N . ASP A 1 76 ? -41.455 -28.011 -10.845 1.00 20.53 122 ASP A N 1
ATOM 550 C CA . ASP A 1 76 ? -40.154 -27.310 -10.726 1.00 21.31 122 ASP A CA 1
ATOM 551 C C . ASP A 1 76 ? -40.406 -25.871 -10.356 1.00 20.13 122 ASP A C 1
ATOM 552 O O . ASP A 1 76 ? -39.666 -25.305 -9.568 1.00 18.33 122 ASP A O 1
ATOM 557 N N . GLU A 1 77 ? -41.474 -25.297 -10.920 1.00 19.70 123 GLU A N 1
ATOM 558 C CA . GLU A 1 77 ? -41.826 -23.895 -10.641 1.00 19.29 123 GLU A CA 1
ATOM 559 C C . GLU A 1 77 ? -42.147 -23.681 -9.163 1.00 19.16 123 GLU A C 1
ATOM 560 O O . GLU A 1 77 ? -41.781 -22.638 -8.570 1.00 19.00 123 GLU A O 1
ATOM 566 N N . ARG A 1 78 ? -42.852 -24.634 -8.553 1.00 18.19 124 ARG A N 1
ATOM 567 C CA . ARG A 1 78 ? -43.214 -24.459 -7.140 1.00 17.88 124 ARG A CA 1
ATOM 568 C C . ARG A 1 78 ? -42.012 -24.788 -6.273 1.00 17.53 124 ARG A C 1
ATOM 569 O O . ARG A 1 78 ? -41.849 -24.261 -5.202 1.00 17.50 124 ARG A O 1
ATOM 577 N N . ASP A 1 79 ? -41.189 -25.687 -6.748 1.00 18.36 125 ASP A N 1
ATOM 578 C CA . ASP A 1 79 ? -39.899 -25.951 -6.070 1.00 19.08 125 ASP A CA 1
ATOM 579 C C . ASP A 1 79 ? -38.966 -24.707 -5.966 1.00 18.85 125 ASP A C 1
ATOM 580 O O . ASP A 1 79 ? -38.013 -24.708 -5.157 1.00 17.56 125 ASP A O 1
ATOM 585 N N . GLU A 1 80 ? -39.248 -23.634 -6.721 1.00 19.48 126 GLU A N 1
ATOM 586 C CA . GLU A 1 80 ? -38.500 -22.372 -6.555 1.00 20.01 126 GLU A CA 1
ATOM 587 C C . GLU A 1 80 ? -38.764 -21.740 -5.205 1.00 20.21 126 GLU A C 1
ATOM 588 O O . GLU A 1 80 ? -37.912 -21.031 -4.709 1.00 20.19 126 GLU A O 1
ATOM 594 N N . VAL A 1 81 ? -39.935 -21.981 -4.602 1.00 19.35 127 VAL A N 1
ATOM 595 C CA . VAL A 1 81 ? -40.257 -21.333 -3.290 1.00 20.19 127 VAL A CA 1
ATOM 596 C C . VAL A 1 81 ? -40.545 -22.265 -2.096 1.00 19.47 127 VAL A C 1
ATOM 597 O O . VAL A 1 81 ? -40.426 -21.857 -0.937 1.00 19.78 127 VAL A O 1
ATOM 601 N N . ILE A 1 82 ? -40.943 -23.503 -2.367 1.00 17.90 128 ILE A N 1
ATOM 602 C CA . ILE A 1 82 ? -41.210 -24.466 -1.298 1.00 18.01 128 ILE A CA 1
ATOM 603 C C . ILE A 1 82 ? -40.522 -25.785 -1.640 1.00 17.73 128 ILE A C 1
ATOM 604 O O . ILE A 1 82 ? -40.019 -25.912 -2.757 1.00 17.12 128 ILE A O 1
ATOM 609 N N . ASP A 1 83 ? -40.549 -26.754 -0.720 1.00 17.20 129 ASP A N 1
ATOM 610 C CA . ASP A 1 83 ? -40.016 -28.101 -0.962 1.00 18.76 129 ASP A CA 1
ATOM 611 C C . ASP A 1 83 ? -41.119 -29.154 -0.848 1.00 19.30 129 ASP A C 1
ATOM 612 O O . ASP A 1 83 ? -42.028 -29.024 -0.030 1.00 20.10 129 ASP A O 1
ATOM 617 N N . PHE A 1 84 ? -41.041 -30.192 -1.666 1.00 19.25 130 PHE A N 1
ATOM 618 C CA . PHE A 1 84 ? -42.080 -31.246 -1.669 1.00 19.21 130 PHE A CA 1
ATOM 619 C C . PHE A 1 84 ? -41.559 -32.559 -1.069 1.00 19.48 130 PHE A C 1
ATOM 620 O O . PHE A 1 84 ? -40.367 -32.866 -1.197 1.00 18.72 130 PHE A O 1
ATOM 628 N N . THR A 1 85 ? -42.443 -33.323 -0.424 1.00 19.26 131 THR A N 1
ATOM 629 C CA . THR A 1 85 ? -42.202 -34.753 -0.173 1.00 19.34 131 THR A CA 1
ATOM 630 C C . THR A 1 85 ? -42.233 -35.471 -1.508 1.00 19.34 131 THR A C 1
ATOM 631 O O . THR A 1 85 ? -42.561 -34.866 -2.526 1.00 19.39 131 THR A O 1
ATOM 635 N N . GLN A 1 86 ? -41.945 -36.772 -1.507 1.00 19.60 132 GLN A N 1
ATOM 636 C CA . GLN A 1 86 ? -42.273 -37.627 -2.625 1.00 20.32 132 GLN A CA 1
ATOM 637 C C . GLN A 1 86 ? -43.791 -37.571 -2.881 1.00 20.57 132 GLN A C 1
ATOM 638 O O . GLN A 1 86 ? -44.556 -37.161 -1.998 1.00 19.67 132 GLN A O 1
ATOM 644 N N . ASN A 1 87 ? -44.231 -38.008 -4.059 1.00 20.79 133 ASN A N 1
ATOM 645 C CA . ASN A 1 87 ? -45.664 -38.017 -4.308 1.00 22.28 133 ASN A CA 1
ATOM 646 C C . ASN A 1 87 ? -46.417 -39.042 -3.388 1.00 22.35 133 ASN A C 1
ATOM 647 O O . ASN A 1 87 ? -45.820 -40.008 -2.880 1.00 21.43 133 ASN A O 1
ATOM 652 N N . TYR A 1 88 ? -47.691 -38.761 -3.114 1.00 22.02 134 TYR A N 1
ATOM 653 C CA . TYR A 1 88 ? -48.500 -39.710 -2.369 1.00 22.16 134 TYR A CA 1
ATOM 654 C C . TYR A 1 88 ? -49.711 -40.177 -3.179 1.00 23.24 134 TYR A C 1
ATOM 655 O O . TYR A 1 88 ? -50.436 -41.084 -2.756 1.00 24.84 134 TYR A O 1
ATOM 664 N N . ILE A 1 89 ? -49.905 -39.571 -4.344 1.00 23.74 135 ILE A N 1
ATOM 665 C CA . ILE A 1 89 ? -50.711 -40.155 -5.401 1.00 25.26 135 ILE A CA 1
ATOM 666 C C . ILE A 1 89 ? -49.841 -40.104 -6.665 1.00 25.89 135 ILE A C 1
ATOM 667 O O . ILE A 1 89 ? -49.152 -39.106 -6.886 1.00 24.83 135 ILE A O 1
ATOM 672 N N . PRO A 1 90 ? -49.845 -41.194 -7.478 1.00 26.44 136 PRO A N 1
ATOM 673 C CA . PRO A 1 90 ? -49.126 -41.185 -8.742 1.00 27.20 136 PRO A CA 1
ATOM 674 C C . PRO A 1 90 ? -49.663 -40.098 -9.674 1.00 27.70 136 PRO A C 1
ATOM 675 O O . PRO A 1 90 ? -50.823 -39.659 -9.500 1.00 27.59 136 PRO A O 1
ATOM 679 N N . PRO A 1 91 ? -48.834 -39.658 -10.648 1.00 28.00 137 PRO A N 1
ATOM 680 C CA . PRO A 1 91 ? -49.295 -38.633 -11.581 1.00 28.33 137 PRO A CA 1
ATOM 681 C C . PRO A 1 91 ? -50.601 -39.096 -12.211 1.00 28.55 137 PRO A C 1
ATOM 682 O O . PRO A 1 91 ? -50.700 -40.258 -12.629 1.00 27.68 137 PRO A O 1
ATOM 686 N N . THR A 1 92 ? -51.625 -38.247 -12.210 1.00 28.22 138 THR A N 1
ATOM 687 C CA . THR A 1 92 ? -52.868 -38.595 -12.951 1.00 28.80 138 THR A CA 1
ATOM 688 C C . THR A 1 92 ? -53.236 -37.511 -13.981 1.00 28.37 138 THR A C 1
ATOM 689 O O . THR A 1 92 ? -52.746 -36.387 -13.913 1.00 27.73 138 THR A O 1
ATOM 693 N N . ALA A 1 93 ? -54.100 -37.850 -14.929 1.00 26.44 139 ALA A N 1
ATOM 694 C CA . ALA A 1 93 ? -54.325 -36.988 -16.065 1.00 25.84 139 ALA A CA 1
ATOM 695 C C . ALA A 1 93 ? -55.096 -35.717 -15.723 1.00 25.03 139 ALA A C 1
ATOM 696 O O . ALA A 1 93 ? -55.732 -35.612 -14.658 1.00 23.98 139 ALA A O 1
ATOM 698 N N . SER A 1 94 ? -55.024 -34.763 -16.637 1.00 23.86 140 SER A N 1
ATOM 699 C CA . SER A 1 94 ? -55.943 -33.636 -16.683 1.00 24.89 140 SER A CA 1
ATOM 700 C C . SER A 1 94 ? -56.854 -33.837 -17.895 1.00 25.72 140 SER A C 1
ATOM 701 O O . SER A 1 94 ? -56.451 -34.496 -18.883 1.00 25.45 140 SER A O 1
ATOM 704 N N . SER A 1 95 ? -58.066 -33.286 -17.836 1.00 25.91 141 SER A N 1
ATOM 705 C CA . SER A 1 95 ? -59.091 -33.537 -18.861 1.00 26.08 141 SER A CA 1
ATOM 706 C C . SER A 1 95 ? -59.960 -32.325 -19.065 1.00 25.43 141 SER A C 1
ATOM 707 O O . SER A 1 95 ? -60.030 -31.442 -18.198 1.00 24.57 141 SER A O 1
ATOM 710 N N . TYR A 1 96 ? -60.623 -32.288 -20.222 1.00 25.43 142 TYR A N 1
ATOM 711 C CA . TYR A 1 96 ? -61.594 -31.252 -20.524 1.00 25.88 142 TYR A CA 1
ATOM 712 C C . TYR A 1 96 ? -62.992 -31.778 -20.225 1.00 25.79 142 TYR A C 1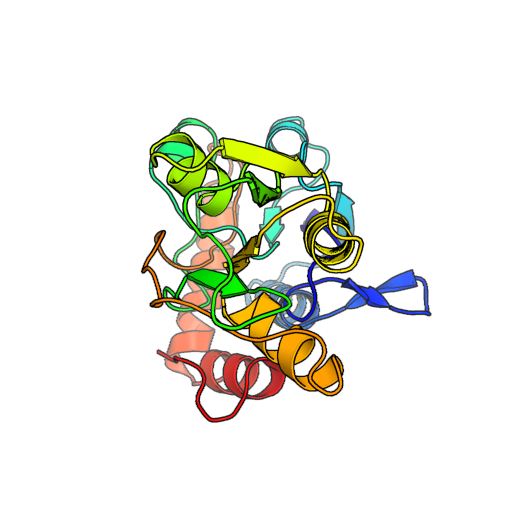
ATOM 713 O O . TYR A 1 96 ? -63.307 -32.937 -20.500 1.00 25.73 142 TYR A O 1
ATOM 722 N N . VAL A 1 97 ? -63.821 -30.901 -19.690 1.00 27.46 143 VAL A N 1
ATOM 723 C CA . VAL A 1 97 ? -65.240 -31.223 -19.464 1.00 27.88 143 VAL A CA 1
ATOM 724 C C . VAL A 1 97 ? -66.111 -30.119 -20.022 1.00 28.33 143 VAL A C 1
ATOM 725 O O . VAL A 1 97 ? -65.796 -28.944 -19.888 1.00 28.83 143 VAL A O 1
ATOM 729 N N . ALA A 1 98 ? -67.215 -30.518 -20.668 1.00 29.16 144 ALA A N 1
ATOM 730 C CA . ALA A 1 98 ? -68.080 -29.570 -21.341 1.00 30.29 144 ALA A CA 1
ATOM 731 C C . ALA A 1 98 ? -69.569 -29.989 -21.245 1.00 31.00 144 ALA A C 1
ATOM 732 O O . ALA A 1 98 ? -69.891 -31.067 -20.735 1.00 31.14 144 ALA A O 1
ATOM 734 N N . THR A 1 99 ? -70.449 -29.141 -21.765 1.00 33.20 145 THR A N 1
ATOM 735 C CA . THR A 1 99 ? -71.897 -29.465 -21.837 1.00 35.08 145 THR A CA 1
ATOM 736 C C . THR A 1 99 ? -72.313 -30.144 -23.169 1.00 36.57 145 THR A C 1
ATOM 737 O O . THR A 1 99 ? -73.422 -30.675 -23.274 1.00 36.75 145 THR A O 1
ATOM 741 N N . SER A 1 100 ? -71.435 -30.130 -24.178 1.00 37.96 146 SER A N 1
ATOM 742 C CA . SER A 1 100 ? -71.686 -30.879 -25.430 1.00 39.68 146 SER A CA 1
ATOM 743 C C . SER A 1 100 ? -70.404 -31.483 -25.988 1.00 40.63 146 SER A C 1
ATOM 744 O O . SER A 1 100 ? -69.306 -31.020 -25.681 1.00 40.75 146 SER A O 1
ATOM 747 N N . ASP A 1 101 ? -70.546 -32.525 -26.800 1.00 41.78 147 ASP A N 1
ATOM 748 C CA . ASP A 1 101 ? -69.391 -33.196 -27.399 1.00 42.72 147 ASP A CA 1
ATOM 749 C C . ASP A 1 101 ? -68.588 -32.295 -28.344 1.00 42.08 147 ASP A C 1
ATOM 750 O O . ASP A 1 101 ? -67.357 -32.413 -28.431 1.00 42.13 147 ASP A O 1
ATOM 755 N N . GLY A 1 102 ? -69.270 -31.362 -28.996 1.00 40.97 148 GLY A N 1
ATOM 756 C CA . GLY A 1 102 ? -68.616 -30.468 -29.947 1.00 39.93 148 GLY A CA 1
ATOM 757 C C . GLY A 1 102 ? -68.206 -29.144 -29.360 1.00 38.99 148 GLY A C 1
ATOM 758 O O . GLY A 1 102 ? -68.099 -28.146 -30.084 1.00 38.56 148 GLY A O 1
ATOM 759 N N . ALA A 1 103 ? -67.981 -29.110 -28.043 1.00 38.00 149 ALA A N 1
ATOM 760 C CA . ALA A 1 103 ? -67.521 -27.875 -27.400 1.00 37.34 149 ALA A CA 1
ATOM 761 C C . ALA A 1 103 ? -66.201 -27.454 -28.025 1.00 36.96 149 ALA A C 1
ATOM 762 O O . ALA A 1 103 ? -65.371 -28.299 -28.336 1.00 36.57 149 ALA A O 1
ATOM 764 N N . ASP A 1 104 ? -66.039 -26.150 -28.219 1.00 36.41 150 ASP A N 1
ATOM 765 C CA . ASP A 1 104 ? -64.824 -25.591 -28.775 1.00 36.64 150 ASP A CA 1
ATOM 766 C C . ASP A 1 104 ? -63.711 -25.472 -27.701 1.00 35.97 150 ASP A C 1
ATOM 767 O O . ASP A 1 104 ? -63.658 -24.500 -26.927 1.00 34.38 150 ASP A O 1
ATOM 772 N N . LEU A 1 105 ? -62.812 -26.451 -27.697 1.00 36.20 151 LEU A N 1
ATOM 773 C CA . LEU A 1 105 ? -61.680 -26.490 -26.763 1.00 36.94 151 LEU A CA 1
ATOM 774 C C . LEU A 1 105 ? -60.612 -25.437 -27.041 1.00 37.32 151 LEU A C 1
ATOM 775 O O . LEU A 1 105 ? -59.642 -25.329 -26.291 1.00 38.53 151 LEU A O 1
ATOM 780 N N . SER A 1 106 ? -60.761 -24.671 -28.117 1.00 36.78 152 SER A N 1
ATOM 781 C CA A SER A 1 106 ? -59.871 -23.557 -28.380 0.50 36.50 152 SER A CA 1
ATOM 782 C CA B SER A 1 106 ? -59.864 -23.555 -28.360 0.50 36.67 152 SER A CA 1
ATOM 783 C C . SER A 1 106 ? -60.595 -22.250 -28.080 1.00 36.47 152 SER A C 1
ATOM 784 O O . SER A 1 106 ? -60.084 -21.177 -28.324 1.00 36.38 152 SER A O 1
ATOM 789 N N . GLY A 1 107 ? -61.804 -22.353 -27.526 1.00 36.83 153 GLY A N 1
ATOM 790 C CA . GLY A 1 107 ? -62.551 -21.149 -27.125 1.00 36.00 153 GLY A CA 1
ATOM 791 C C . GLY A 1 107 ? -62.157 -20.676 -25.737 1.00 35.70 153 GLY A C 1
ATOM 792 O O . GLY A 1 107 ? -60.946 -20.521 -25.420 1.00 35.38 153 GLY A O 1
ATOM 793 N N . ILE A 1 108 ? -63.169 -20.432 -24.906 1.00 33.88 154 ILE A N 1
ATOM 794 C CA . ILE A 1 108 ? -62.957 -19.947 -23.539 1.00 33.07 154 ILE A CA 1
ATOM 795 C C . ILE A 1 108 ? -62.877 -21.150 -22.613 1.00 31.48 154 ILE A C 1
ATOM 796 O O . ILE A 1 108 ? -63.853 -21.907 -22.477 1.00 30.52 154 ILE A O 1
ATOM 801 N N . VAL A 1 109 ? -61.708 -21.342 -21.995 1.00 29.93 155 VAL A N 1
ATOM 802 C CA . VAL A 1 109 ? -61.530 -22.497 -21.124 1.00 27.67 155 VAL A CA 1
ATOM 803 C C . VAL A 1 109 ? -61.308 -22.019 -19.689 1.00 27.53 155 VAL A C 1
ATOM 804 O O . VAL A 1 109 ? -60.468 -21.166 -19.431 1.00 27.88 155 VAL A O 1
ATOM 808 N N . ALA A 1 110 ? -62.157 -22.508 -18.789 1.00 26.03 156 ALA A N 1
ATOM 809 C CA . ALA A 1 110 ? -62.061 -22.195 -17.371 1.00 25.32 156 ALA A CA 1
ATOM 810 C C . ALA A 1 110 ? -60.993 -23.092 -16.715 1.00 23.43 156 ALA A C 1
ATOM 811 O O . ALA A 1 110 ? -60.882 -24.271 -17.024 1.00 22.04 156 ALA A O 1
ATOM 813 N N . ALA A 1 111 ? -60.225 -22.511 -15.804 1.00 22.62 157 ALA A N 1
ATOM 814 C CA . ALA A 1 111 ? -59.291 -23.305 -14.983 1.00 21.94 157 ALA A CA 1
ATOM 815 C C . ALA A 1 111 ? -59.143 -22.587 -13.664 1.00 21.66 157 ALA A C 1
ATOM 816 O O . ALA A 1 111 ? -59.249 -21.347 -13.586 1.00 22.37 157 ALA A O 1
ATOM 818 N N . GLN A 1 112 ? -58.874 -23.349 -12.623 1.00 21.57 158 GLN A N 1
ATOM 819 C CA . GLN A 1 112 ? -58.547 -22.738 -11.341 1.00 20.89 158 GLN A CA 1
ATOM 820 C C . GLN A 1 112 ? -57.242 -21.951 -11.383 1.00 22.00 158 GLN A C 1
ATOM 821 O O . GLN A 1 112 ? -56.227 -22.409 -11.952 1.00 22.41 158 GLN A O 1
ATOM 827 N N . THR A 1 113 ? -57.251 -20.783 -10.739 1.00 21.78 159 THR A N 1
ATOM 828 C CA . THR A 1 113 ? -56.066 -19.943 -10.634 1.00 23.96 159 THR A CA 1
ATOM 829 C C . THR A 1 113 ? -54.897 -20.686 -9.984 1.00 22.47 159 THR A C 1
ATOM 830 O O . THR A 1 113 ? -55.113 -21.537 -9.141 1.00 22.85 159 THR A O 1
ATOM 834 N N . ALA A 1 114 ? -53.676 -20.343 -10.376 1.00 20.81 160 ALA A N 1
ATOM 835 C CA . ALA A 1 114 ? -52.464 -20.913 -9.757 1.00 20.30 160 ALA A CA 1
ATOM 836 C C . ALA A 1 114 ? -52.388 -22.442 -9.826 1.00 19.36 160 ALA A C 1
ATOM 837 O O . ALA A 1 114 ? -51.975 -23.075 -8.854 1.00 18.67 160 ALA A O 1
ATOM 839 N N . THR A 1 115 ? -52.794 -23.030 -10.955 1.00 18.99 161 THR A N 1
ATOM 840 C CA . THR A 1 115 ? -52.682 -24.483 -11.121 1.00 19.41 161 THR A CA 1
ATOM 841 C C . THR A 1 115 ? -51.896 -24.825 -12.396 1.00 18.75 161 THR A C 1
ATOM 842 O O . THR A 1 115 ? -51.720 -23.979 -13.287 1.00 17.94 161 THR A O 1
ATOM 846 N N . ILE A 1 116 ? -51.472 -26.079 -12.500 1.00 19.15 162 ILE A N 1
ATOM 847 C CA . ILE A 1 116 ? -50.765 -26.510 -13.709 1.00 18.45 162 ILE A CA 1
ATOM 848 C C . ILE A 1 116 ? -51.734 -26.471 -14.877 1.00 18.68 162 ILE A C 1
ATOM 849 O O . ILE A 1 116 ? -51.327 -26.228 -16.021 1.00 17.65 162 ILE A O 1
ATOM 854 N N . GLN A 1 117 ? -53.026 -26.670 -14.578 1.00 19.69 163 GLN A N 1
ATOM 855 C CA . GLN A 1 117 ? -54.067 -26.659 -15.636 1.00 18.34 163 GLN A CA 1
ATOM 856 C C . GLN A 1 117 ? -54.224 -25.266 -16.198 1.00 19.10 163 GLN A C 1
ATOM 857 O O . GLN A 1 117 ? -54.242 -25.083 -17.427 1.00 20.00 163 GLN A O 1
ATOM 863 N N . ALA A 1 118 ? -54.294 -24.267 -15.322 1.00 18.58 164 ALA A N 1
ATOM 864 C CA . ALA A 1 118 ? -54.273 -22.884 -15.795 1.00 18.28 164 ALA A CA 1
ATOM 865 C C . ALA A 1 118 ? -53.000 -22.585 -16.615 1.00 18.84 164 ALA A C 1
ATOM 866 O O . ALA A 1 118 ? -53.090 -21.945 -17.646 1.00 18.40 164 ALA A O 1
ATOM 868 N N . GLY A 1 119 ? -51.839 -23.018 -16.153 1.00 18.57 165 GLY A N 1
ATOM 869 C CA . GLY A 1 119 ? -50.585 -22.809 -16.929 1.00 20.29 165 GLY A CA 1
ATOM 870 C C . GLY A 1 119 ? -50.635 -23.412 -18.341 1.00 20.62 165 GLY A C 1
ATOM 871 O O . GLY A 1 119 ? -50.207 -22.785 -19.314 1.00 20.76 165 GLY A O 1
ATOM 872 N N . TYR A 1 120 ? -51.189 -24.615 -18.451 1.00 20.81 166 TYR A N 1
ATOM 873 C CA . TYR A 1 120 ? -51.288 -25.335 -19.725 1.00 20.46 166 TYR A CA 1
ATOM 874 C C . TYR A 1 120 ? -52.225 -24.593 -20.655 1.00 21.12 166 TYR A C 1
ATOM 875 O O . TYR A 1 120 ? -51.924 -24.412 -21.840 1.00 20.48 166 TYR A O 1
ATOM 884 N N . ILE A 1 121 ? -53.368 -24.144 -20.130 1.00 22.21 167 ILE A N 1
ATOM 885 C CA . ILE A 1 121 ? -54.295 -23.383 -20.973 1.00 22.15 167 ILE A CA 1
ATOM 886 C C . ILE A 1 121 ? -53.721 -22.029 -21.390 1.00 22.12 167 ILE A C 1
ATOM 887 O O . ILE A 1 121 ? -53.905 -21.613 -22.550 1.00 22.39 167 ILE A O 1
ATOM 892 N N . ALA A 1 122 ? -52.996 -21.361 -20.487 1.00 21.81 168 ALA A N 1
ATOM 893 C CA . ALA A 1 122 ? -52.439 -20.041 -20.802 1.00 23.58 168 ALA A CA 1
ATOM 894 C C . ALA A 1 122 ? -51.405 -20.157 -21.932 1.00 24.42 168 ALA A C 1
ATOM 895 O O . ALA A 1 122 ? -51.320 -19.256 -22.760 1.00 24.35 168 ALA A O 1
ATOM 897 N N . GLU A 1 123 ? -50.628 -21.249 -21.936 1.00 23.26 169 GLU A N 1
ATOM 898 C CA . GLU A 1 123 ? -49.648 -21.500 -23.024 1.00 24.15 169 GLU A CA 1
ATOM 899 C C . GLU A 1 123 ? -50.352 -21.914 -24.346 1.00 25.39 169 GLU A C 1
ATOM 900 O O . GLU A 1 123 ? -49.813 -21.686 -25.438 1.00 25.13 169 GLU A O 1
ATOM 906 N N . SER A 1 124 ? -51.543 -22.508 -24.235 1.00 27.14 170 SER A N 1
ATOM 907 C CA . SER A 1 124 ? -52.302 -23.004 -25.401 1.00 30.16 170 SER A CA 1
ATOM 908 C C . SER A 1 124 ? -52.938 -21.854 -26.166 1.00 31.56 170 SER A C 1
ATOM 909 O O . SER A 1 124 ? -52.921 -20.712 -25.714 1.00 30.95 170 SER A O 1
ATOM 912 N N . GLY A 1 125 ? -53.505 -22.166 -27.328 1.00 34.86 171 GLY A N 1
ATOM 913 C CA . GLY A 1 125 ? -54.276 -21.156 -28.069 1.00 37.98 171 GLY A CA 1
ATOM 914 C C . GLY A 1 125 ? -55.622 -20.766 -27.436 1.00 38.97 171 GLY A C 1
ATOM 915 O O . GLY A 1 125 ? -56.142 -19.660 -27.689 1.00 40.32 171 GLY A O 1
ATOM 916 N N . ALA A 1 126 ? -56.183 -21.646 -26.601 1.00 39.71 172 ALA A N 1
ATOM 917 C CA . ALA A 1 126 ? -57.459 -21.332 -25.915 1.00 39.55 172 ALA A CA 1
ATOM 918 C C . ALA A 1 126 ? -57.359 -20.001 -25.184 1.00 39.42 172 ALA A C 1
ATOM 919 O O . ALA A 1 126 ? -56.262 -19.531 -24.904 1.00 39.93 172 ALA A O 1
ATOM 921 N N . THR A 1 127 ? -58.505 -19.369 -24.918 1.00 38.53 173 THR A N 1
ATOM 922 C CA . THR A 1 127 ? -58.573 -18.198 -24.056 1.00 37.75 173 THR A CA 1
ATOM 923 C C . THR A 1 127 ? -58.800 -18.678 -22.608 1.00 36.20 173 THR A C 1
ATOM 924 O O . THR A 1 127 ? -59.768 -19.387 -22.328 1.00 36.14 173 THR A O 1
ATOM 928 N N . LEU A 1 128 ? -57.883 -18.316 -21.710 1.00 33.87 174 LEU A N 1
ATOM 929 C CA . LEU A 1 128 ? -57.957 -18.756 -20.314 1.00 31.91 174 LEU A CA 1
ATOM 930 C C . LEU A 1 128 ? -58.819 -17.811 -19.483 1.00 31.23 174 LEU A C 1
ATOM 931 O O . LEU A 1 128 ? -58.582 -16.627 -19.477 1.00 31.92 174 LEU A O 1
ATOM 936 N N . VAL A 1 129 ? -59.785 -18.343 -18.752 1.00 30.69 175 VAL A N 1
ATOM 937 C CA . VAL A 1 129 ? -60.358 -17.591 -17.637 1.00 29.60 175 VAL A CA 1
ATOM 938 C C . VAL A 1 129 ? -60.123 -18.345 -16.309 1.00 28.52 175 VAL A C 1
ATOM 939 O O . VAL A 1 129 ? -60.448 -19.539 -16.169 1.00 27.34 175 VAL A O 1
ATOM 943 N N . GLU A 1 130 ? -59.556 -17.631 -15.344 1.00 27.53 176 GLU A N 1
ATOM 944 C CA . GLU A 1 130 ? -59.193 -18.211 -14.042 1.00 27.42 176 GLU A CA 1
ATOM 945 C C . GLU A 1 130 ? -60.234 -17.951 -12.966 1.00 27.28 176 GLU A C 1
ATOM 946 O O . GLU A 1 130 ? -60.743 -16.851 -12.885 1.00 26.65 176 GLU A O 1
ATOM 952 N N . PHE A 1 131 ? -60.509 -18.960 -12.138 1.00 26.78 177 PHE A N 1
ATOM 953 C CA . PHE A 1 131 ? -61.431 -18.857 -11.010 1.00 27.59 177 PHE A CA 1
ATOM 954 C C . PHE A 1 131 ? -60.740 -19.302 -9.723 1.00 27.80 177 PHE A C 1
ATOM 955 O O . PHE A 1 131 ? -59.903 -20.213 -9.740 1.00 27.18 177 PHE A O 1
ATOM 963 N N . ALA A 1 132 ? -61.122 -18.674 -8.614 1.00 27.73 178 ALA A N 1
ATOM 964 C CA . ALA A 1 132 ? -60.504 -18.915 -7.301 1.00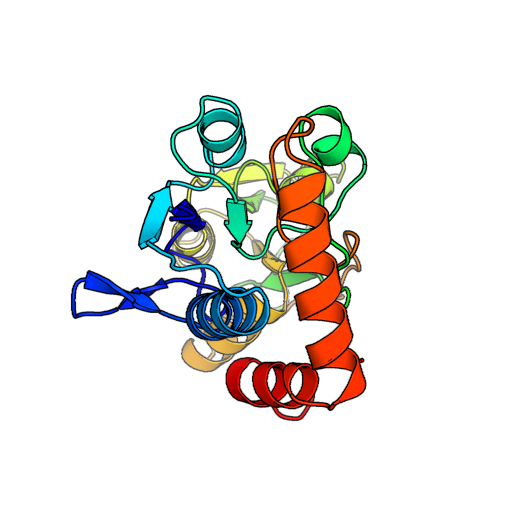 26.88 178 ALA A CA 1
ATOM 965 C C . ALA A 1 132 ? -60.719 -20.331 -6.791 1.00 26.22 178 ALA A C 1
ATOM 966 O O . ALA A 1 132 ? -59.841 -20.884 -6.112 1.00 26.59 178 ALA A O 1
ATOM 968 N N . THR A 1 133 ? -61.866 -20.945 -7.089 1.00 24.50 179 THR A N 1
ATOM 969 C CA . THR A 1 133 ? -62.174 -22.238 -6.474 1.00 24.17 179 THR A CA 1
ATOM 970 C C . THR A 1 133 ? -62.519 -23.252 -7.541 1.00 23.96 179 THR A C 1
ATOM 971 O O . THR A 1 133 ? -62.897 -22.859 -8.648 1.00 25.31 179 THR A O 1
ATOM 975 N N . PRO A 1 134 ? -62.426 -24.556 -7.228 1.00 23.45 180 PRO A N 1
ATOM 976 C CA . PRO A 1 134 ? -62.771 -25.559 -8.235 1.00 23.63 180 PRO A CA 1
ATOM 977 C C . PRO A 1 134 ? -64.274 -25.503 -8.623 1.00 24.86 180 PRO A C 1
ATOM 978 O O . PRO A 1 134 ? -64.639 -25.585 -9.806 1.00 23.27 180 PRO A O 1
ATOM 982 N N . GLU A 1 135 ? -65.145 -25.332 -7.630 1.00 25.64 181 GLU A N 1
ATOM 983 C CA . GLU A 1 135 ? -66.567 -25.261 -7.946 1.00 26.23 181 GLU A CA 1
ATOM 984 C C . GLU A 1 135 ? -66.911 -24.121 -8.909 1.00 25.04 181 GLU A C 1
ATOM 985 O O . GLU A 1 135 ? -67.797 -24.278 -9.733 1.00 26.04 181 GLU A O 1
ATOM 991 N N . GLU A 1 136 ? -66.232 -22.989 -8.821 1.00 25.36 182 GLU A N 1
ATOM 992 C CA . GLU A 1 136 ? -66.485 -21.868 -9.743 1.00 26.90 182 GLU A CA 1
ATOM 993 C C . GLU A 1 136 ? -66.180 -22.193 -11.224 1.00 26.42 182 GLU A C 1
ATOM 994 O O . GLU A 1 136 ? -66.854 -21.696 -12.144 1.00 26.18 182 GLU A O 1
ATOM 1000 N N . THR A 1 137 ? -65.154 -23.008 -11.454 1.00 25.45 183 THR A N 1
ATOM 1001 C CA . THR A 1 137 ? -64.859 -23.481 -12.818 1.00 25.04 183 THR A CA 1
ATOM 1002 C C . THR A 1 137 ? -65.974 -24.361 -13.360 1.00 25.92 183 THR A C 1
ATOM 1003 O O . THR A 1 137 ? -66.279 -24.295 -14.547 1.00 27.21 183 THR A O 1
ATOM 1007 N N . ILE A 1 138 ? -66.576 -25.194 -12.514 1.00 26.54 184 ILE A N 1
ATOM 1008 C CA . ILE A 1 138 ? -67.675 -26.060 -12.972 1.00 27.16 184 ILE A CA 1
ATOM 1009 C C . ILE A 1 138 ? -68.901 -25.188 -13.282 1.00 28.45 184 ILE A C 1
ATOM 1010 O O . ILE A 1 138 ? -69.552 -25.354 -14.333 1.00 28.32 184 ILE A O 1
ATOM 1015 N N . ALA A 1 139 ? -69.183 -24.252 -12.379 1.00 28.78 185 ALA A N 1
ATOM 1016 C CA . ALA A 1 139 ? -70.310 -23.326 -12.538 1.00 30.11 185 ALA A CA 1
ATOM 1017 C C . ALA A 1 139 ? -70.184 -22.519 -13.833 1.00 30.57 185 ALA A C 1
ATOM 1018 O O . ALA A 1 139 ? -71.194 -22.287 -14.516 1.00 30.08 185 ALA A O 1
ATOM 1020 N N . ALA A 1 140 ? -68.956 -22.119 -14.194 1.00 30.35 186 ALA A N 1
ATOM 1021 C CA . ALA A 1 140 ? -68.744 -21.323 -15.413 1.00 31.32 186 ALA A CA 1
ATOM 1022 C C . ALA A 1 140 ? -69.118 -22.093 -16.680 1.00 31.50 186 ALA A C 1
ATOM 1023 O O . ALA A 1 140 ? -69.591 -21.502 -17.660 1.00 33.28 186 ALA A O 1
ATOM 1025 N N . VAL A 1 141 ? -68.909 -23.396 -16.663 1.00 31.76 187 VAL A N 1
ATOM 1026 C CA . VAL A 1 141 ? -69.265 -24.276 -17.782 1.00 32.94 187 VAL A CA 1
ATOM 1027 C C . VAL A 1 141 ? -70.793 -24.489 -17.831 1.00 34.66 187 VAL A C 1
ATOM 1028 O O . VAL A 1 141 ? -71.421 -24.290 -18.882 1.00 34.51 187 VAL A O 1
ATOM 1032 N N . ARG A 1 142 ? -71.364 -24.857 -16.682 1.00 35.43 188 ARG A N 1
ATOM 1033 C CA . ARG A 1 142 ? -72.797 -25.110 -16.544 1.00 37.91 188 ARG A CA 1
ATOM 1034 C C . ARG A 1 142 ? -73.639 -23.912 -16.980 1.00 38.10 188 ARG A C 1
ATOM 1035 O O . ARG A 1 142 ? -74.653 -24.096 -17.643 1.00 38.61 188 ARG A O 1
ATOM 1043 N N . ASN A 1 143 ? -73.200 -22.700 -16.635 1.00 38.70 189 ASN A N 1
ATOM 1044 C CA A ASN A 1 143 ? -73.965 -21.499 -16.949 0.50 39.26 189 ASN A CA 1
ATOM 1045 C CA B ASN A 1 143 ? -73.936 -21.469 -16.937 0.50 39.10 189 ASN A CA 1
ATOM 1046 C C . ASN A 1 143 ? -73.587 -20.845 -18.294 1.00 39.66 189 ASN A C 1
ATOM 1047 O O . ASN A 1 143 ? -74.096 -19.777 -18.645 1.00 39.56 189 ASN A O 1
ATOM 1056 N N . GLY A 1 144 ? -72.699 -21.505 -19.049 1.00 40.18 190 GLY A N 1
ATOM 1057 C CA . GLY A 1 144 ? -72.324 -21.060 -20.406 1.00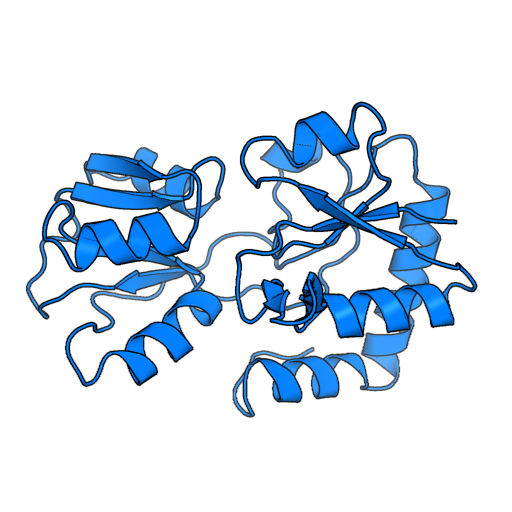 40.41 190 GLY A CA 1
ATOM 1058 C C . GLY A 1 144 ? -71.327 -19.923 -20.519 1.00 40.75 190 GLY A C 1
ATOM 1059 O O . GLY A 1 144 ? -71.049 -19.460 -21.622 1.00 40.95 190 GLY A O 1
ATOM 1060 N N . GLU A 1 145 ? -70.781 -19.461 -19.398 1.00 40.36 191 GLU A N 1
ATOM 1061 C CA . GLU A 1 145 ? -69.731 -18.441 -19.436 1.00 41.03 191 GLU A CA 1
ATOM 1062 C C . GLU A 1 145 ? -68.419 -18.975 -20.068 1.00 39.64 191 GLU A C 1
ATOM 1063 O O . GLU A 1 145 ? -67.609 -18.209 -20.577 1.00 39.81 191 GLU A O 1
ATOM 1069 N N . ALA A 1 146 ? -68.224 -20.288 -20.043 1.00 38.40 192 ALA A N 1
ATOM 1070 C CA . ALA A 1 146 ? -67.033 -20.879 -20.628 1.00 37.20 192 ALA A CA 1
ATOM 1071 C C . ALA A 1 146 ? -67.398 -22.103 -21.449 1.00 36.30 192 ALA A C 1
ATOM 1072 O O . ALA A 1 146 ? -68.311 -22.858 -21.094 1.00 36.29 192 ALA A O 1
ATOM 1074 N N . ASP A 1 147 ? -66.664 -22.299 -22.540 1.00 35.12 193 ASP A N 1
ATOM 1075 C CA . ASP A 1 147 ? -66.823 -23.463 -23.433 1.00 33.49 193 ASP A CA 1
ATOM 1076 C C . ASP A 1 147 ? -66.497 -24.816 -22.804 1.00 31.95 193 ASP A C 1
ATOM 1077 O O . ASP A 1 147 ? -67.093 -25.847 -23.142 1.00 31.55 193 ASP A O 1
ATOM 1082 N N . ALA A 1 148 ? -65.516 -24.829 -21.902 1.00 30.05 194 ALA A N 1
ATOM 1083 C CA . ALA A 1 148 ? -65.143 -26.048 -21.208 1.00 28.11 194 ALA A CA 1
ATOM 1084 C C . ALA A 1 148 ? -64.304 -25.699 -19.976 1.00 26.19 194 ALA A C 1
ATOM 1085 O O . ALA A 1 148 ? -63.882 -24.563 -19.798 1.00 26.75 194 ALA A O 1
ATOM 1087 N N . VAL A 1 149 ? -64.083 -26.689 -19.139 1.00 24.96 195 VAL A N 1
ATOM 1088 C CA . VAL A 1 149 ? -63.183 -26.546 -17.996 1.00 23.98 195 VAL A CA 1
ATOM 1089 C C . VAL A 1 149 ? -62.067 -27.565 -18.196 1.00 23.10 195 VAL A C 1
ATOM 1090 O O . VAL A 1 149 ? -62.328 -28.697 -18.631 1.00 24.59 195 VAL A O 1
ATOM 1094 N N . PHE A 1 150 ? -60.839 -27.168 -17.859 1.00 21.88 196 PHE A N 1
ATOM 1095 C CA . PHE A 1 150 ? -59.689 -28.086 -17.888 1.00 21.12 196 PHE A CA 1
ATOM 1096 C C . PHE A 1 150 ? -59.189 -28.244 -16.455 1.00 20.00 196 PHE A C 1
ATOM 1097 O O . PHE A 1 150 ? -58.808 -27.266 -15.822 1.00 19.92 196 PHE A O 1
ATOM 1105 N N . ALA A 1 151 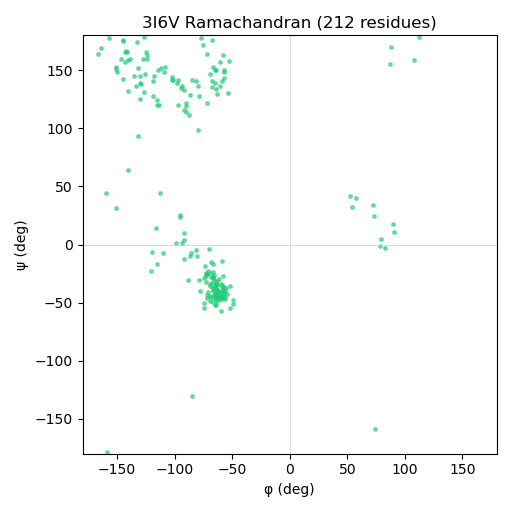? -59.198 -29.474 -15.952 1.00 19.97 197 ALA A N 1
ATOM 1106 C CA . ALA A 1 151 ? -58.939 -29.728 -14.544 1.00 20.77 197 ALA A CA 1
ATOM 1107 C C . ALA A 1 151 ? -58.457 -31.131 -14.349 1.00 21.60 197 ALA A C 1
ATOM 1108 O O . ALA A 1 151 ? -58.406 -31.923 -15.285 1.00 22.73 197 ALA A O 1
ATOM 1110 N N . ASP A 1 152 ? -58.140 -31.456 -13.108 1.00 22.33 198 ASP A N 1
ATOM 1111 C CA . ASP A 1 152 ? -57.673 -32.778 -12.758 1.00 23.28 198 ASP A CA 1
ATOM 1112 C C . ASP A 1 152 ? -58.775 -33.792 -13.022 1.00 24.36 198 ASP A C 1
ATOM 1113 O O . ASP A 1 152 ? -59.961 -33.553 -12.647 1.00 23.75 198 ASP A O 1
ATOM 1118 N N . ARG A 1 153 ? -58.401 -34.903 -13.665 1.00 23.47 199 ARG A N 1
ATOM 1119 C CA . ARG A 1 153 ? -59.354 -35.913 -14.071 1.00 25.09 199 ARG A CA 1
ATOM 1120 C C . ARG A 1 153 ? -60.042 -36.529 -12.847 1.00 25.97 199 ARG A C 1
ATOM 1121 O O . ARG A 1 153 ? -61.253 -36.797 -12.885 1.00 26.20 199 ARG A O 1
ATOM 1129 N N . ASP A 1 154 ? -59.296 -36.770 -11.775 1.00 26.05 200 ASP A N 1
ATOM 1130 C CA . ASP A 1 154 ? -59.926 -37.371 -10.620 1.00 27.86 200 ASP A CA 1
ATOM 1131 C C . ASP A 1 154 ? -60.912 -36.459 -9.892 1.00 27.60 200 ASP A C 1
ATOM 1132 O O . ASP A 1 154 ? -61.837 -36.956 -9.225 1.00 27.82 200 ASP A O 1
ATOM 1137 N N . TYR A 1 155 ? -60.725 -35.145 -10.039 1.00 25.71 201 TYR A N 1
ATOM 1138 C CA . TYR A 1 155 ? -61.682 -34.188 -9.526 1.00 25.14 201 TYR A CA 1
ATOM 1139 C C . TYR A 1 155 ? -62.949 -34.255 -10.414 1.00 25.19 201 TYR A C 1
ATOM 1140 O O . TYR A 1 155 ? -64.104 -34.261 -9.909 1.00 24.04 201 TYR A O 1
ATOM 1149 N N . LEU A 1 156 ? -62.735 -34.311 -11.723 1.00 23.74 202 LEU A N 1
ATOM 1150 C CA . LEU A 1 156 ? -63.853 -34.292 -12.698 1.00 24.92 202 LEU A CA 1
ATOM 1151 C C . LEU A 1 156 ? -64.683 -35.589 -12.787 1.00 25.98 202 LEU A C 1
ATOM 1152 O O . LEU A 1 156 ? -65.882 -35.504 -13.034 1.00 26.66 202 LEU A O 1
ATOM 1157 N N . VAL A 1 157 ? -64.078 -36.751 -12.568 1.00 26.50 203 VAL A N 1
ATOM 1158 C CA . VAL A 1 157 ? -64.807 -38.024 -12.722 1.00 28.05 203 VAL A CA 1
ATOM 1159 C C . VAL A 1 157 ? -66.148 -38.055 -11.923 1.00 28.88 203 VAL A C 1
ATOM 1160 O O . VAL A 1 157 ? -67.197 -38.251 -12.538 1.00 28.26 203 VAL A O 1
ATOM 1164 N N . PRO A 1 158 ? -66.119 -37.795 -10.586 1.00 29.25 204 PRO A N 1
ATOM 1165 C CA . PRO A 1 158 ? -67.402 -37.839 -9.852 1.00 29.35 204 PRO A CA 1
ATOM 1166 C C . PRO A 1 158 ? -68.355 -36.734 -10.286 1.00 29.08 204 PRO A C 1
ATOM 1167 O O . PRO A 1 158 ? -69.567 -36.903 -10.226 1.00 29.65 204 PRO A O 1
ATOM 1171 N N . ILE A 1 159 ? -67.819 -35.597 -10.702 1.00 29.02 205 ILE A N 1
ATOM 1172 C CA . ILE A 1 159 ? -68.645 -34.488 -11.137 1.00 28.79 205 ILE A CA 1
ATOM 1173 C C . ILE A 1 159 ? -69.444 -34.826 -12.424 1.00 30.01 205 ILE A C 1
ATOM 1174 O O . ILE A 1 159 ? -70.667 -34.567 -12.516 1.00 29.89 205 ILE A O 1
ATOM 1179 N N . VAL A 1 160 ? -68.759 -35.420 -13.398 1.00 30.11 206 VAL A N 1
ATOM 1180 C CA . VAL A 1 160 ? -69.411 -35.952 -14.590 1.00 30.88 206 VAL A CA 1
ATOM 1181 C C . VAL A 1 160 ? -70.462 -37.015 -14.243 1.00 31.59 206 VAL A C 1
ATOM 1182 O O . VAL A 1 160 ? -71.584 -36.958 -14.748 1.00 32.14 206 VAL A O 1
ATOM 1186 N N . ALA A 1 161 ? -70.116 -37.962 -13.380 1.00 32.78 207 ALA A N 1
ATOM 1187 C CA . ALA A 1 161 ? -71.086 -38.981 -12.987 1.00 34.50 207 ALA A CA 1
ATOM 1188 C C . ALA A 1 161 ? -72.346 -38.399 -12.280 1.00 35.38 207 ALA A C 1
ATOM 1189 O O . ALA A 1 161 ? -73.417 -38.957 -12.424 1.00 35.19 207 ALA A O 1
ATOM 1191 N N . GLU A 1 162 ? -72.204 -37.262 -11.576 1.00 34.90 208 GLU A N 1
ATOM 1192 C CA . GLU A 1 162 ? -73.275 -36.648 -10.750 1.00 34.58 208 GLU A CA 1
ATOM 1193 C C . GLU A 1 162 ? -74.145 -35.732 -11.591 1.00 33.78 208 GLU A C 1
ATOM 1194 O O . GLU A 1 162 ? -75.149 -35.221 -11.105 1.00 32.37 208 GLU A O 1
ATOM 1200 N N . SER A 1 163 ? -73.714 -35.460 -12.823 1.00 32.99 209 SER A N 1
ATOM 1201 C CA . SER A 1 163 ? -74.318 -34.419 -13.624 1.00 32.45 209 SER A CA 1
ATOM 1202 C C . SER A 1 163 ? -75.609 -34.862 -14.333 1.00 32.64 209 SER A C 1
ATOM 1203 O O . SER A 1 163 ? -76.226 -34.044 -14.992 1.00 31.23 209 SER A O 1
ATOM 1206 N N . GLY A 1 164 ? -75.967 -36.139 -14.223 1.00 33.44 210 GLY A N 1
ATOM 1207 C CA . GLY A 1 164 ? -77.110 -36.688 -14.978 1.00 35.50 210 GLY A CA 1
ATOM 1208 C C . GLY A 1 164 ? -77.019 -36.389 -16.470 1.00 36.29 210 GLY A C 1
ATOM 1209 O O . GLY A 1 164 ? -78.009 -35.999 -17.099 1.00 36.38 210 GLY A O 1
ATOM 1210 N N . GLY A 1 165 ? -75.814 -36.523 -17.032 1.00 36.08 211 GLY A N 1
ATOM 1211 C CA . GLY A 1 165 ? -75.593 -36.241 -18.450 1.00 35.17 211 GLY A CA 1
ATOM 1212 C C . GLY A 1 165 ? -75.468 -34.789 -18.868 1.00 34.74 211 GLY A C 1
ATOM 1213 O O . GLY A 1 165 ? -75.243 -34.509 -20.063 1.00 35.27 211 GLY A O 1
ATOM 1214 N N . GLU A 1 166 ? -75.592 -33.840 -17.932 1.00 33.05 212 GLU A N 1
ATOM 1215 C CA . GLU A 1 166 ? -75.398 -32.421 -18.292 1.00 32.93 212 GLU A CA 1
ATOM 1216 C C . GLU A 1 166 ? -73.913 -32.032 -18.549 1.00 31.38 212 GLU A C 1
ATOM 1217 O O . GLU A 1 166 ? -73.630 -30.980 -19.143 1.00 30.79 212 GLU A O 1
ATOM 1223 N N . LEU A 1 167 ? -72.990 -32.860 -18.065 1.00 29.82 213 LEU A N 1
ATOM 1224 C CA . LEU A 1 167 ? -71.530 -32.602 -18.224 1.00 29.69 213 LEU A CA 1
ATOM 1225 C C . LEU A 1 167 ? -70.902 -33.849 -18.753 1.00 29.52 213 LEU A C 1
ATOM 1226 O O . LEU A 1 167 ? -71.319 -34.934 -18.394 1.00 29.30 213 LEU A O 1
ATOM 1231 N N . MET A 1 168 ? -69.883 -33.696 -19.600 1.00 30.46 214 MET A N 1
ATOM 1232 C CA . MET A 1 168 ? -69.227 -34.863 -20.166 1.00 30.71 214 MET A CA 1
ATOM 1233 C C . MET A 1 168 ? -67.742 -34.585 -20.481 1.00 29.71 214 MET A C 1
ATOM 1234 O O . MET A 1 168 ? -67.353 -33.461 -20.765 1.00 28.82 214 MET A O 1
ATOM 1239 N N . PHE A 1 169 ? -66.936 -35.633 -20.451 1.00 30.50 215 PHE A N 1
ATOM 1240 C CA . PHE A 1 169 ? -65.553 -35.526 -20.944 1.00 31.16 215 PHE A CA 1
ATOM 1241 C C . PHE A 1 169 ? -65.499 -35.309 -22.462 1.00 31.93 215 PHE A C 1
ATOM 1242 O O . PHE A 1 169 ? -66.224 -35.965 -23.219 1.00 30.91 215 PHE A O 1
ATOM 1250 N N . VAL A 1 170 ? -64.651 -34.374 -22.892 1.00 32.88 216 VAL A N 1
ATOM 1251 C CA . VAL A 1 170 ? -64.411 -34.121 -24.310 1.00 33.34 216 VAL A CA 1
ATOM 1252 C C . VAL A 1 170 ? -62.888 -34.069 -24.566 1.00 34.05 216 VAL A C 1
ATOM 1253 O O . VAL A 1 170 ? -62.099 -33.733 -23.662 1.00 33.20 216 VAL A O 1
ATOM 1257 N N . GLY A 1 171 ? -62.472 -34.427 -25.778 1.00 34.65 217 GLY A N 1
ATOM 1258 C CA . GLY A 1 171 ? -61.048 -34.364 -26.143 1.00 34.78 217 GLY A CA 1
ATOM 1259 C C . GLY A 1 171 ? -60.256 -35.482 -25.490 1.00 35.34 217 GLY A C 1
ATOM 1260 O O . GLY A 1 171 ? -60.801 -36.511 -25.084 1.00 35.51 217 GLY A O 1
ATOM 1261 N N . ASP A 1 172 ? -58.952 -35.292 -25.384 1.00 35.50 218 ASP A N 1
ATOM 1262 C CA . ASP A 1 172 ? -58.104 -36.352 -24.853 1.00 36.05 218 ASP A CA 1
ATOM 1263 C C . ASP A 1 172 ? -57.576 -35.912 -23.508 1.00 34.54 218 ASP A C 1
ATOM 1264 O O . ASP A 1 172 ? -57.426 -34.730 -23.287 1.00 34.32 218 ASP A O 1
ATOM 1269 N N . ASP A 1 173 ? -57.288 -36.867 -22.642 1.00 33.47 219 ASP A N 1
ATOM 1270 C CA . ASP A 1 173 ? -56.523 -36.643 -21.426 1.00 33.58 219 ASP A CA 1
ATOM 1271 C C . ASP A 1 173 ? -55.131 -36.023 -21.718 1.00 33.01 219 ASP A C 1
ATOM 1272 O O . ASP A 1 173 ? -54.551 -36.262 -22.773 1.00 31.28 219 ASP A O 1
ATOM 1277 N N . VAL A 1 174 ? -54.609 -35.241 -20.769 1.00 32.36 220 VAL A N 1
ATOM 1278 C CA . VAL A 1 174 ? -53.282 -34.616 -20.877 1.00 31.43 220 VAL A CA 1
ATOM 1279 C C . VAL A 1 174 ? -52.512 -34.922 -19.584 1.00 31.85 220 VAL A C 1
ATOM 1280 O O . VAL A 1 174 ? -52.990 -34.618 -18.477 1.00 30.17 220 VAL A O 1
ATOM 1284 N N . PRO A 1 175 ? -51.305 -35.514 -19.698 1.00 31.99 221 PRO A N 1
ATOM 1285 C CA . PRO A 1 175 ? -50.542 -35.748 -18.455 1.00 32.04 221 PRO A CA 1
ATOM 1286 C C . PRO A 1 175 ? -49.873 -34.450 -17.995 1.00 31.58 221 PRO A C 1
ATOM 1287 O O . PRO A 1 175 ? -49.212 -33.790 -18.792 1.00 31.76 221 PRO A O 1
ATOM 1291 N N . LEU A 1 176 ? -50.059 -34.050 -16.735 1.00 30.61 222 LEU A N 1
ATOM 1292 C CA . LEU A 1 176 ? -49.426 -32.821 -16.250 1.00 30.00 222 LEU A CA 1
ATOM 1293 C C . LEU A 1 176 ? -48.945 -33.019 -14.849 1.00 30.12 222 LEU A C 1
ATOM 1294 O O . LEU A 1 176 ? -49.705 -33.539 -14.013 1.00 29.30 222 LEU A O 1
ATOM 1299 N N . GLY A 1 177 ? -47.683 -32.631 -14.578 1.00 29.38 223 GLY A N 1
ATOM 1300 C CA . GLY A 1 177 ? -47.209 -32.502 -13.196 1.00 27.78 223 GLY A CA 1
ATOM 1301 C C . GLY A 1 177 ? -46.646 -33.792 -12.626 1.00 28.62 223 GLY A C 1
ATOM 1302 O O . GLY A 1 177 ? -46.802 -34.860 -13.222 1.00 27.96 223 GLY A O 1
ATOM 1303 N N . GLY A 1 178 ? -46.008 -33.697 -11.458 1.00 28.06 224 GLY A N 1
ATOM 1304 C CA . GLY A 1 178 ? -45.241 -34.804 -10.910 1.00 27.28 224 GLY A CA 1
ATOM 1305 C C . GLY A 1 178 ? -45.937 -35.712 -9.900 1.00 26.43 224 GLY A C 1
ATOM 1306 O O . GLY A 1 178 ? -45.274 -36.373 -9.111 1.00 26.47 224 GLY A O 1
ATOM 1307 N N . GLY A 1 179 ? -47.258 -35.775 -9.921 1.00 25.03 225 GLY A N 1
ATOM 1308 C CA . GLY A 1 179 ? -47.936 -36.481 -8.846 1.00 23.27 225 GLY A CA 1
ATOM 1309 C C . GLY A 1 179 ? -48.161 -35.476 -7.718 1.00 22.75 225 GLY A C 1
ATOM 1310 O O . GLY A 1 179 ? -47.450 -34.484 -7.617 1.00 21.28 225 GLY A O 1
ATOM 1311 N N . VAL A 1 180 ? -49.165 -35.727 -6.881 1.00 21.98 226 VAL A N 1
ATOM 1312 C CA . VAL A 1 180 ? -49.465 -34.862 -5.750 1.00 20.93 226 VAL A CA 1
ATOM 1313 C C . VAL A 1 180 ? -48.483 -35.165 -4.584 1.00 20.38 226 VAL A C 1
ATOM 1314 O O . VAL A 1 180 ? -48.201 -36.329 -4.266 1.00 20.81 226 VAL A O 1
ATOM 1318 N N . GLY A 1 181 ? -47.962 -34.122 -3.954 1.00 19.61 227 GLY A N 1
ATOM 1319 C CA . GLY A 1 181 ? -47.042 -34.291 -2.825 1.00 19.37 227 GLY A CA 1
ATOM 1320 C C . GLY A 1 181 ? -47.335 -33.228 -1.809 1.00 19.55 227 GLY A C 1
ATOM 1321 O O . GLY A 1 181 ? -48.069 -32.271 -2.105 1.00 20.15 227 GLY A O 1
ATOM 1322 N N . MET A 1 182 ? -46.797 -33.388 -0.604 1.00 19.52 228 MET A N 1
ATOM 1323 C CA . MET A 1 182 ? -46.993 -32.368 0.444 1.00 19.84 228 MET A CA 1
ATOM 1324 C C . MET A 1 182 ? -45.954 -31.307 0.265 1.00 19.88 228 MET A C 1
ATOM 1325 O O . MET A 1 182 ? -44.763 -31.620 -0.009 1.00 19.19 228 MET A O 1
ATOM 1330 N N . GLY A 1 183 ? -46.367 -30.069 0.477 1.00 18.91 229 GLY A N 1
ATOM 1331 C CA . GLY A 1 183 ? -45.464 -28.935 0.403 1.00 19.03 229 GLY A CA 1
ATOM 1332 C C . GLY A 1 183 ? -45.091 -28.485 1.808 1.00 19.83 229 GLY A C 1
ATOM 1333 O O . GLY A 1 183 ? -45.915 -28.518 2.719 1.00 19.16 229 GLY A O 1
ATOM 1334 N N . LEU A 1 184 ? -43.834 -28.100 1.999 1.00 19.38 230 LEU A N 1
ATOM 1335 C CA . LEU A 1 184 ? -43.360 -27.544 3.268 1.00 19.50 230 LEU A CA 1
ATOM 1336 C C . LEU A 1 184 ? -42.388 -26.414 3.005 1.00 19.46 230 LEU A C 1
ATOM 1337 O O . LEU A 1 184 ? -41.854 -26.308 1.895 1.00 18.96 230 LEU A O 1
ATOM 1342 N N . ARG A 1 185 ? -42.093 -25.623 4.038 1.00 18.59 231 ARG A N 1
ATOM 1343 C CA . ARG A 1 185 ? -41.120 -24.544 3.869 1.00 19.06 231 ARG A CA 1
ATOM 1344 C C . ARG A 1 185 ? -39.759 -25.171 3.575 1.00 19.15 231 ARG A C 1
ATOM 1345 O O . ARG A 1 185 ? -39.463 -26.282 4.048 1.00 17.81 231 ARG A O 1
ATOM 1353 N N . GLU A 1 186 ? -38.934 -24.454 2.816 1.00 19.19 232 GLU A N 1
ATOM 1354 C CA . GLU A 1 186 ? -37.586 -24.963 2.479 1.00 20.30 232 GLU A CA 1
ATOM 1355 C C . GLU A 1 186 ? -36.649 -25.062 3.683 1.00 21.00 232 GLU A C 1
ATOM 1356 O O . GLU A 1 186 ? -35.636 -25.751 3.612 1.00 18.59 232 GLU A O 1
ATOM 1362 N N . SER A 1 187 ? -36.997 -24.383 4.783 1.00 21.45 233 SER A N 1
ATOM 1363 C CA . SER A 1 187 ? -36.192 -24.445 5.997 1.00 22.44 233 SER A CA 1
ATOM 1364 C C . SER A 1 187 ? -36.717 -25.569 6.912 1.00 22.90 233 SER A C 1
ATOM 1365 O O . SER A 1 187 ? -36.262 -25.744 8.063 1.00 22.56 233 SER A O 1
ATOM 1368 N N . ASP A 1 188 ? -37.627 -26.387 6.397 1.00 22.62 234 ASP A N 1
ATOM 1369 C CA . ASP A 1 188 ? -38.192 -27.449 7.236 1.00 24.76 234 ASP A CA 1
ATOM 1370 C C . ASP A 1 188 ? -37.810 -28.870 6.819 1.00 23.73 234 ASP A C 1
ATOM 1371 O O . ASP A 1 188 ? -38.671 -29.776 6.812 1.00 22.80 234 ASP A O 1
ATOM 1376 N N . GLY A 1 189 ? -36.526 -29.079 6.502 1.00 22.97 235 GLY A N 1
ATOM 1377 C CA . GLY A 1 189 ? -36.092 -30.390 6.015 1.00 22.51 235 GLY A CA 1
ATOM 1378 C C . GLY A 1 189 ? -36.328 -31.556 6.967 1.00 23.23 235 GLY A C 1
ATOM 1379 O O . GLY A 1 189 ? -36.594 -32.670 6.532 1.00 22.81 235 GLY A O 1
ATOM 1380 N N . GLU A 1 190 ? -36.221 -31.305 8.261 1.00 23.51 236 GLU A N 1
ATOM 1381 C CA . GLU A 1 190 ? -36.389 -32.364 9.238 1.00 25.18 236 GLU A CA 1
ATOM 1382 C C . GLU A 1 190 ? -37.849 -32.831 9.275 1.00 24.25 236 GLU A C 1
ATOM 1383 O O . GLU A 1 190 ? -38.114 -34.022 9.180 1.00 24.07 236 GLU A O 1
ATOM 1389 N N . LEU A 1 191 ? -38.793 -31.901 9.361 1.00 23.74 237 LEU A N 1
ATOM 1390 C CA . LEU A 1 191 ? -40.235 -32.268 9.248 1.00 23.02 237 LEU A CA 1
ATOM 1391 C C . LEU A 1 191 ? -40.580 -32.969 7.929 1.00 22.76 237 LEU A C 1
ATOM 1392 O O . LEU A 1 191 ? -41.353 -33.951 7.899 1.00 22.48 237 LEU A O 1
ATOM 1397 N N . ARG A 1 192 ? -39.990 -32.487 6.822 1.00 22.30 238 ARG A N 1
ATOM 1398 C CA . ARG A 1 192 ? -40.244 -33.073 5.510 1.00 21.54 238 ARG A CA 1
ATOM 1399 C C . ARG A 1 192 ? -39.740 -34.505 5.498 1.00 22.51 238 ARG A C 1
ATOM 1400 O O . ARG A 1 192 ? -40.399 -35.390 4.940 1.00 23.09 238 ARG A O 1
ATOM 1408 N N . GLY A 1 193 ? -38.574 -34.734 6.116 1.00 23.02 239 GLY A N 1
ATOM 1409 C CA . GLY A 1 193 ? -38.008 -36.075 6.229 1.00 23.56 239 GLY A CA 1
ATOM 1410 C C . GLY A 1 193 ? -38.922 -37.033 7.022 1.00 23.76 239 GLY A C 1
ATOM 1411 O O . GLY A 1 193 ? -39.073 -38.177 6.638 1.00 24.80 239 GLY A O 1
ATOM 1412 N N . LYS A 1 194 ? -39.530 -36.559 8.108 1.00 24.11 240 LYS A N 1
ATOM 1413 C CA . LYS A 1 194 ? -40.523 -37.359 8.876 1.00 24.87 240 LYS A CA 1
ATOM 1414 C C . LYS A 1 194 ? -41.721 -37.756 8.022 1.00 24.64 240 LYS A C 1
ATOM 1415 O O . LYS A 1 194 ? -42.147 -38.929 7.997 1.00 24.00 240 LYS A O 1
ATOM 1421 N N . PHE A 1 195 ? -42.235 -36.796 7.254 1.00 24.52 241 PHE A N 1
ATOM 1422 C CA . PHE A 1 195 ? -43.321 -37.116 6.367 1.00 23.62 241 PHE A CA 1
ATOM 1423 C C . PHE A 1 195 ? -42.903 -38.056 5.280 1.00 23.84 241 PHE A C 1
ATOM 1424 O O . PHE A 1 195 ? -43.674 -38.940 4.928 1.00 23.54 241 PHE A O 1
ATOM 1432 N N . ASP A 1 196 ? -41.697 -37.862 4.737 1.00 24.06 242 ASP A N 1
ATOM 1433 C CA . ASP A 1 196 ? -41.222 -38.767 3.695 1.00 24.95 242 ASP A CA 1
ATOM 1434 C C . ASP A 1 196 ? -41.100 -40.216 4.198 1.00 24.99 242 ASP A C 1
ATOM 1435 O O . ASP A 1 196 ? -41.487 -41.160 3.500 1.00 24.28 242 ASP A O 1
ATOM 1440 N N . ALA A 1 197 ? -40.530 -40.364 5.392 1.00 25.66 243 ALA A N 1
ATOM 1441 C CA . ALA A 1 197 ? -40.381 -41.679 5.999 1.00 26.98 243 ALA A CA 1
ATOM 1442 C C . ALA A 1 197 ? -41.770 -42.293 6.254 1.00 26.70 243 ALA A C 1
ATOM 1443 O O . ALA A 1 197 ? -41.969 -43.465 6.003 1.00 27.25 243 ALA A O 1
ATOM 1445 N N . ALA A 1 198 ? -42.745 -41.497 6.695 1.00 26.37 244 ALA A N 1
ATOM 1446 C CA . ALA A 1 198 ? -44.118 -42.029 6.858 1.00 25.25 244 ALA A CA 1
ATOM 1447 C C . ALA A 1 198 ? -44.781 -42.449 5.542 1.00 25.22 244 ALA A C 1
ATOM 1448 O O . ALA A 1 198 ? -45.404 -43.530 5.446 1.00 25.21 244 ALA A O 1
ATOM 1450 N N . ILE A 1 199 ? -44.632 -41.631 4.499 1.00 23.87 245 ILE A N 1
ATOM 1451 C CA . ILE A 1 199 ? -45.173 -41.985 3.196 1.00 24.16 245 ILE A CA 1
ATOM 1452 C C . ILE A 1 199 ? -44.555 -43.296 2.662 1.00 25.27 245 ILE A C 1
ATOM 1453 O O . ILE A 1 199 ? -45.273 -44.164 2.155 1.00 25.24 245 ILE A O 1
ATOM 1458 N N . THR A 1 200 ? -43.225 -43.414 2.740 1.00 26.69 246 THR A N 1
ATOM 1459 C CA . THR A 1 200 ? -42.534 -44.617 2.271 1.00 27.83 246 THR A CA 1
ATOM 1460 C C . THR A 1 200 ? -43.070 -45.894 2.970 1.00 28.34 246 THR A C 1
ATOM 1461 O O . THR A 1 200 ? -43.376 -46.870 2.306 1.00 28.39 246 THR A O 1
ATOM 1465 N N . SER A 1 201 ? -43.202 -45.841 4.286 1.00 29.74 247 SER A N 1
ATOM 1466 C CA . SER A 1 201 ? -43.805 -46.935 5.085 1.00 31.84 247 SER A CA 1
ATOM 1467 C C . SER A 1 201 ? -45.223 -47.323 4.610 1.00 32.72 247 SER A C 1
ATOM 1468 O O . SER A 1 201 ? -45.559 -48.511 4.572 1.00 33.64 247 SER A O 1
ATOM 1471 N N . MET A 1 202 ? -46.043 -46.350 4.197 1.00 32.14 248 MET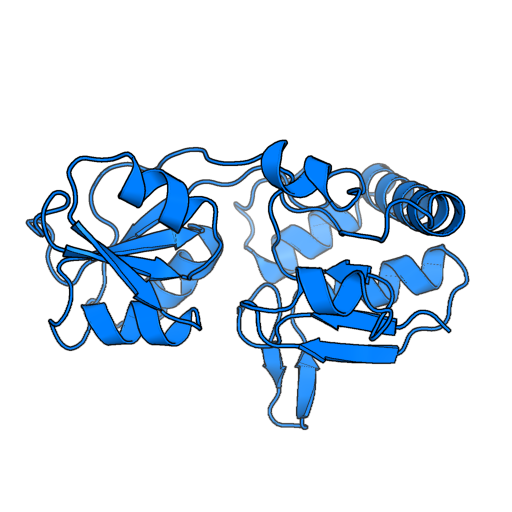 A N 1
ATOM 1472 C CA . MET A 1 202 ? -47.398 -46.672 3.695 1.00 31.30 248 MET A CA 1
ATOM 1473 C C . MET A 1 202 ? -47.361 -47.275 2.288 1.00 31.70 248 MET A C 1
ATOM 1474 O O . MET A 1 202 ? -48.263 -48.049 1.891 1.00 31.54 248 MET A O 1
ATOM 1479 N N . LYS A 1 203 ? -46.339 -46.903 1.515 1.00 31.71 249 LYS A N 1
ATOM 1480 C CA . LYS A 1 203 ? -46.131 -47.502 0.202 1.00 33.19 249 LYS A CA 1
ATOM 1481 C C . LYS A 1 203 ? -45.665 -48.957 0.361 1.00 34.66 249 LYS A C 1
ATOM 1482 O O . LYS A 1 203 ? -46.122 -49.827 -0.357 1.00 34.71 249 LYS A O 1
ATOM 1488 N N . GLU A 1 204 ? -44.775 -49.193 1.322 1.00 36.40 250 GLU A N 1
ATOM 1489 C CA . GLU A 1 204 ? -44.167 -50.508 1.528 1.00 38.49 250 GLU A CA 1
ATOM 1490 C C . GLU A 1 204 ? -45.136 -51.597 2.064 1.00 38.58 250 GLU A C 1
ATOM 1491 O O . GLU A 1 204 ? -45.009 -52.767 1.692 1.00 39.36 250 GLU A O 1
ATOM 1497 N N . ASP A 1 205 ? -46.093 -51.191 2.904 1.00 38.62 251 ASP A N 1
ATOM 1498 C CA . ASP A 1 205 ? -47.074 -52.094 3.513 1.00 38.24 251 ASP A CA 1
ATOM 1499 C C . ASP A 1 205 ? -48.439 -52.121 2.829 1.00 38.34 251 ASP A C 1
ATOM 1500 O O . ASP A 1 205 ? -49.330 -52.821 3.289 1.00 39.17 251 ASP A O 1
ATOM 1505 N N . GLY A 1 206 ? -48.614 -51.364 1.745 1.00 37.36 252 GLY A N 1
ATOM 1506 C CA . GLY A 1 206 ? -49.843 -51.416 0.954 1.00 36.01 252 GLY A CA 1
ATOM 1507 C C . GLY A 1 206 ? -51.012 -50.576 1.455 1.00 34.80 252 GLY A C 1
ATOM 1508 O O . GLY A 1 206 ? -52.061 -50.535 0.809 1.00 35.18 252 GLY A O 1
ATOM 1509 N N . THR A 1 207 ? -50.856 -49.902 2.592 1.00 34.26 253 THR A N 1
ATOM 1510 C CA . THR A 1 207 ? -51.952 -49.098 3.130 1.00 34.22 253 THR A CA 1
ATOM 1511 C C . THR A 1 207 ? -52.283 -47.856 2.297 1.00 33.70 253 THR A C 1
ATOM 1512 O O . THR A 1 207 ? -53.437 -47.385 2.306 1.00 33.86 253 THR A O 1
ATOM 1516 N N . LEU A 1 208 ? -51.288 -47.317 1.590 1.00 32.51 254 LEU A N 1
ATOM 1517 C CA . LEU A 1 208 ? -51.524 -46.135 0.750 1.00 31.35 254 LEU A CA 1
ATOM 1518 C C . LEU A 1 208 ? -52.343 -46.523 -0.462 1.00 31.39 254 LEU A C 1
ATOM 1519 O O . LEU A 1 208 ? -53.317 -45.849 -0.785 1.00 31.36 254 LEU A O 1
ATOM 1524 N N . ASN A 1 209 ? -51.981 -47.628 -1.114 1.00 32.57 255 ASN A N 1
ATOM 1525 C CA . ASN A 1 209 ? -52.787 -48.150 -2.233 1.00 33.42 255 ASN A CA 1
ATOM 1526 C C . ASN A 1 209 ? -54.249 -48.374 -1.866 1.00 33.10 255 ASN A C 1
ATOM 1527 O O . ASN A 1 209 ? -55.133 -48.034 -2.645 1.00 33.84 255 ASN A O 1
ATOM 1532 N N . THR A 1 210 ? -54.487 -48.940 -0.682 1.00 33.60 256 THR A N 1
ATOM 1533 C CA . THR A 1 210 ? -55.849 -49.208 -0.187 1.00 33.07 256 THR A CA 1
ATOM 1534 C C . THR A 1 210 ? -56.587 -47.898 0.003 1.00 32.63 256 THR A C 1
ATOM 1535 O O . THR A 1 210 ? -57.720 -47.783 -0.433 1.00 32.99 256 THR A O 1
ATOM 1539 N N . MET A 1 211 ? -55.947 -46.917 0.650 1.00 31.43 257 MET A N 1
ATOM 1540 C CA . MET A 1 211 ? -56.548 -45.584 0.833 1.00 29.86 257 MET A CA 1
ATOM 1541 C C . MET A 1 211 ? -56.862 -44.945 -0.516 1.00 29.85 257 MET A C 1
ATOM 1542 O O . MET A 1 211 ? -57.936 -44.396 -0.696 1.00 29.50 257 MET A O 1
ATOM 1547 N N . ILE A 1 212 ? -55.962 -45.082 -1.490 1.00 29.01 258 ILE A N 1
ATOM 1548 C CA . ILE A 1 212 ? -56.207 -44.514 -2.785 1.00 29.64 258 ILE A CA 1
ATOM 1549 C C . ILE A 1 212 ? -57.445 -45.136 -3.468 1.00 30.70 258 ILE A C 1
ATOM 1550 O O . ILE A 1 212 ? -58.296 -44.414 -3.999 1.00 30.17 258 ILE A O 1
ATOM 1555 N N . LYS A 1 213 ? -57.522 -46.469 -3.472 1.00 31.41 259 LYS A N 1
ATOM 1556 C CA . LYS A 1 213 ? -58.667 -47.168 -4.082 1.00 32.72 259 LYS A CA 1
ATOM 1557 C C . LYS A 1 213 ? -59.963 -46.825 -3.327 1.00 32.57 259 LYS A C 1
ATOM 1558 O O . LYS A 1 213 ? -60.972 -46.542 -3.950 1.00 32.53 259 LYS A O 1
ATOM 1564 N N . LYS A 1 214 ? -59.917 -46.807 -1.993 1.00 33.02 260 LYS A N 1
ATOM 1565 C CA . LYS A 1 214 ? -61.084 -46.406 -1.179 1.00 33.64 260 LYS A CA 1
ATOM 1566 C C . LYS A 1 214 ? -61.680 -45.068 -1.689 1.00 33.97 260 LYS A C 1
ATOM 1567 O O . LYS A 1 214 ? -62.899 -44.967 -1.963 1.00 32.84 260 LYS A O 1
ATOM 1573 N N . TRP A 1 215 ? -60.823 -44.052 -1.850 1.00 32.43 261 TRP A N 1
ATOM 1574 C CA . TRP A 1 215 ? -61.305 -42.719 -2.224 1.00 31.92 261 TRP A CA 1
ATOM 1575 C C . TRP A 1 215 ? -61.432 -42.442 -3.731 1.00 32.14 261 TRP A C 1
ATOM 1576 O O . TRP A 1 215 ? -62.280 -41.666 -4.132 1.00 31.70 261 TRP A O 1
ATOM 1587 N N . PHE A 1 216 ? -60.590 -43.069 -4.554 1.00 32.52 262 PHE A N 1
ATOM 1588 C CA . PHE A 1 216 ? -60.534 -42.760 -5.984 1.00 33.39 262 PHE A CA 1
ATOM 1589 C C . PHE A 1 216 ? -61.067 -43.880 -6.887 1.00 35.10 262 PHE A C 1
ATOM 1590 O O . PHE A 1 216 ? -61.208 -43.684 -8.097 1.00 35.24 262 PHE A O 1
ATOM 1598 N N . GLY A 1 217 ? -61.380 -45.037 -6.298 1.00 36.53 263 GLY A N 1
ATOM 1599 C CA . GLY A 1 217 ? -62.009 -46.131 -7.053 1.00 39.13 263 GLY A CA 1
ATOM 1600 C C . GLY A 1 217 ? -61.071 -47.293 -7.316 1.00 40.81 263 GLY A C 1
ATOM 1601 O O . GLY A 1 217 ? -59.845 -47.124 -7.309 1.00 40.40 263 GLY A O 1
ATOM 1602 N N . GLU A 1 218 ? -61.641 -48.467 -7.589 1.00 42.46 264 GLU A N 1
ATOM 1603 C CA . GLU A 1 218 ? -60.855 -49.692 -7.822 1.00 44.51 264 GLU A CA 1
ATOM 1604 C C . GLU A 1 218 ? -59.851 -49.590 -8.979 1.00 44.54 264 GLU A C 1
ATOM 1605 O O . GLU A 1 218 ? -58.826 -50.276 -8.988 1.00 44.35 264 GLU A O 1
ATOM 1611 N N . ASP A 1 219 ? -60.151 -48.730 -9.944 1.00 44.93 265 ASP A N 1
ATOM 1612 C CA . ASP A 1 219 ? -59.294 -48.573 -11.112 1.00 45.68 265 ASP A CA 1
ATOM 1613 C C . ASP A 1 219 ? -58.255 -47.457 -11.005 1.00 44.39 265 ASP A C 1
ATOM 1614 O O . ASP A 1 219 ? -57.493 -47.238 -11.955 1.00 44.38 265 ASP A O 1
ATOM 1619 N N . ALA A 1 220 ? -58.217 -46.771 -9.863 1.00 42.70 266 ALA A N 1
ATOM 1620 C CA . ALA A 1 220 ? -57.237 -45.699 -9.617 1.00 41.78 266 ALA A CA 1
ATOM 1621 C C . ALA A 1 220 ? -55.783 -46.182 -9.761 1.00 41.10 266 ALA A C 1
ATOM 1622 O O . ALA A 1 220 ? -55.445 -47.323 -9.408 1.00 40.74 266 ALA A O 1
ATOM 1624 N N . ALA A 1 221 ? -54.932 -45.310 -10.291 1.00 40.32 267 ALA A N 1
ATOM 1625 C CA . ALA A 1 221 ? -53.506 -45.590 -10.378 1.00 39.49 267 ALA A CA 1
ATOM 1626 C C . ALA A 1 221 ? -52.913 -45.743 -8.978 1.00 38.84 267 ALA A C 1
ATOM 1627 O O . ALA A 1 221 ? -53.139 -44.904 -8.090 1.00 38.74 267 ALA A O 1
ATOM 1629 N N . VAL A 1 222 ? -52.179 -46.831 -8.760 1.00 37.81 268 VAL A N 1
ATOM 1630 C CA . VAL A 1 222 ? -51.565 -47.091 -7.459 1.00 37.20 268 VAL A CA 1
ATOM 1631 C C . VAL A 1 222 ? -50.063 -47.350 -7.594 1.00 36.76 268 VAL A C 1
ATOM 1632 O O . VAL A 1 222 ? -49.537 -47.324 -8.683 1.00 36.24 268 VAL A O 1
ATOM 1636 N N . TYR A 1 223 ? -49.374 -47.576 -6.489 1.00 36.60 269 TYR A N 1
ATOM 1637 C CA . TYR A 1 223 ? -47.920 -47.743 -6.525 1.00 37.22 269 TYR A CA 1
ATOM 1638 C C . TYR A 1 223 ? -47.424 -49.175 -6.850 1.00 38.15 269 TYR A C 1
ATOM 1639 O O . TYR A 1 223 ? -47.853 -50.111 -6.191 1.00 39.21 269 TYR A O 1
#

Radius of gyration: 17.17 Å; Cα contacts (8 Å, |Δi|>4): 446; chains: 1; bounding box: 41×35×47 Å

Nearest PDB structures (foldseek):
  3i6v-assembly1_A  TM=1.005E+00  e=2.493E-50  Ruegeria pomeroyi
  5ovz-assembly1_A  TM=9.005E-01  e=4.179E-25  Agrobacterium
  6mlj-assembly2_B  TM=9.128E-01  e=9.449E-24  Salmonella enterica subsp. enterica serovar Typhimurium str. 14028S
  6ml9-assembly1_E  TM=9.041E-01  e=4.493E-23  Salmonella enterica subsp. enterica serovar Typhimurium str. LT2
  2y7i-assembly1_B  TM=9.255E-01  e=1.758E-22  Salmonella enterica subsp. enterica serovar Typhimurium

Organism: Ruegeria pomeroyi (strain ATCC 700808 / DSM 15171 / DSS-3) (NCBI:txid246200)

CATH classification: 3.40.190.10 (+1 more: 3.40.190.10)

InterPro domains:
  IPR001320 Ionotropic glutamate receptor, C-terminal [SM00079] (52-264)
  IPR001638 Solute-binding protein family 3/N-terminal domain of MltF [PF00497] (53-264)
  IPR001638 Solute-binding protein family 3/N-terminal domain of MltF [SM00062] (52-265)

Foldseek 3Di:
DFEEEEAQFQPQQWHQDPVRHIHHLQVVVVCLLCVQLVHDYDYDHDFPVCRQVCLQVPVGFKYRYFAFDDVVSVVFWDWAAALAAFAWKFKKAQDQPQDPQEEEEEAPPHQQQVVCVPDNRHYDHDRGPVVRVVCRLVVVGSIYIGTVLSCPVVCVPVVSRMDTYDDIHTDGGHGTMIGGPVPVVVSVSSNVSSVVCLVVVVSVVSCCVRRNPPGDHD

Solvent-accessible surface area: 9673 Å² total